Protein AF-A0A2K8WTR7-F1 (afdb_monomer)

Solvent-accessible surface area (backbone atoms only — not comparable to full-atom values): 14425 Å² total; per-residue (Å²): 132,75,65,92,68,74,55,62,29,36,34,17,40,33,60,34,65,49,75,47,87,94,73,42,76,41,72,39,26,36,10,39,22,33,46,54,96,87,32,51,40,74,53,71,50,75,52,62,91,85,58,56,69,67,59,54,25,50,51,52,44,67,64,55,65,77,49,79,67,46,41,33,41,36,22,73,63,40,70,62,50,52,48,51,42,48,76,37,66,48,72,62,90,70,40,48,79,45,42,52,24,69,76,47,46,69,58,56,75,64,61,56,21,62,74,71,61,55,45,59,72,56,52,47,73,40,34,55,81,94,51,59,93,76,61,69,57,49,78,97,30,18,45,14,41,8,47,49,53,47,52,51,52,48,52,49,69,69,55,77,66,72,58,78,67,82,75,78,75,75,83,72,90,70,83,84,76,90,70,97,66,78,83,78,49,61,65,58,53,49,52,57,53,55,71,64,40,64,50,62,74,46,49,62,24,76,51,75,53,72,69,56,49,51,52,52,49,52,50,50,44,69,79,39,64,88,54,74,71,52,67,70,59,46,53,51,51,51,51,54,50,44,57,74,76,108

Sequence (246 aa):
MANKNQLRNIGYLDFEFTREGGGQLRPTEFGLAWWGDQYLCFRSFTFAPNIKLQEVRASIIKTISPFKNMKTLVFWDKTHDKQILKDSGLNLSKYSLLDLQDELGKITLKDIGEEFHVNSETILQYLPPHVRNKIKLSLHSAIGDALHIAVLHKLFTENPSIKTTTTSTTTTQTTTTANTTKPVSSNAQLFQYLDTLNLTSLVIQRRVSQKTALTLWKSAVLDNPHLNIPYDSFVLILKAHLLSLI

Structure (mmCIF, N/CA/C/O backbone):
data_AF-A0A2K8WTR7-F1
#
_entry.id   AF-A0A2K8WTR7-F1
#
loop_
_atom_site.group_PDB
_atom_site.id
_atom_site.type_symbol
_atom_site.label_atom_id
_atom_site.label_alt_id
_atom_site.label_comp_id
_atom_site.label_asym_id
_atom_site.label_entity_id
_atom_site.label_seq_id
_atom_site.pdbx_PDB_ins_code
_atom_site.Cartn_x
_atom_site.Cartn_y
_atom_site.Cartn_z
_atom_site.occupancy
_atom_site.B_iso_or_equiv
_atom_site.auth_seq_id
_atom_site.auth_comp_id
_atom_site.auth_asym_id
_atom_site.auth_atom_id
_atom_site.pdbx_PDB_model_num
ATOM 1 N N . MET A 1 1 ? 8.739 -20.867 10.751 1.00 27.77 1 MET A N 1
ATOM 2 C CA . MET A 1 1 ? 7.276 -20.663 10.685 1.00 27.77 1 MET A CA 1
ATOM 3 C C . MET A 1 1 ? 7.012 -19.183 10.902 1.00 27.77 1 MET A C 1
ATOM 5 O O . MET A 1 1 ? 7.271 -18.705 12.000 1.00 27.77 1 MET A O 1
ATOM 9 N N . ALA A 1 2 ? 6.610 -18.441 9.866 1.00 35.06 2 ALA A N 1
ATOM 10 C CA . ALA A 1 2 ? 6.284 -17.023 10.010 1.00 35.06 2 ALA A CA 1
ATOM 11 C C . ALA A 1 2 ? 5.105 -16.861 10.983 1.00 35.06 2 ALA A C 1
ATOM 13 O O . ALA A 1 2 ? 4.159 -17.654 10.984 1.00 35.06 2 ALA A O 1
ATOM 14 N N . ASN A 1 3 ? 5.206 -15.879 11.871 1.00 43.19 3 ASN A N 1
ATOM 15 C CA . ASN A 1 3 ? 4.271 -15.671 12.965 1.00 43.19 3 ASN A CA 1
ATOM 16 C C . ASN A 1 3 ? 2.912 -15.238 12.382 1.00 43.19 3 ASN A C 1
ATOM 18 O O . ASN A 1 3 ? 2.763 -14.093 11.959 1.00 43.19 3 ASN A O 1
ATOM 22 N N . LYS A 1 4 ? 1.923 -16.148 12.353 1.00 45.09 4 LYS A N 1
ATOM 23 C CA . LYS A 1 4 ? 0.573 -15.966 11.759 1.00 45.09 4 LYS A CA 1
ATOM 24 C C . LYS A 1 4 ? -0.184 -14.709 12.242 1.00 45.09 4 LYS A C 1
ATOM 26 O O . LYS A 1 4 ? -1.208 -14.348 11.663 1.00 45.09 4 LYS A O 1
ATOM 31 N N . ASN A 1 5 ? 0.318 -14.033 13.276 1.00 55.50 5 ASN A N 1
ATOM 32 C CA . ASN A 1 5 ? -0.253 -12.821 13.857 1.00 55.50 5 ASN A CA 1
ATOM 33 C C . ASN A 1 5 ? 0.406 -11.503 13.409 1.00 55.50 5 ASN A C 1
ATOM 35 O O . ASN A 1 5 ? -0.150 -10.448 13.699 1.00 55.50 5 ASN A O 1
ATOM 39 N N . GLN A 1 6 ? 1.546 -11.515 12.705 1.00 62.47 6 GLN A N 1
ATOM 40 C CA . GLN A 1 6 ? 2.277 -10.272 12.393 1.00 62.47 6 GLN A CA 1
ATOM 41 C C . GLN A 1 6 ? 1.562 -9.363 11.380 1.00 62.47 6 GLN A C 1
ATOM 43 O O . GLN A 1 6 ? 1.669 -8.145 11.482 1.00 62.47 6 GLN A O 1
ATOM 48 N N . LEU A 1 7 ? 0.786 -9.925 10.449 1.00 76.88 7 LEU A N 1
ATOM 49 C CA . LEU A 1 7 ? 0.165 -9.155 9.360 1.00 76.88 7 LEU A CA 1
ATOM 50 C C . LEU A 1 7 ? -1.258 -8.648 9.667 1.00 76.88 7 LEU A C 1
ATOM 52 O O . LEU A 1 7 ? -1.783 -7.824 8.922 1.00 76.88 7 LEU A O 1
ATOM 56 N N . ARG A 1 8 ? -1.886 -9.099 10.766 1.00 75.12 8 ARG A N 1
ATOM 57 C CA . ARG A 1 8 ? -3.306 -8.824 11.092 1.00 75.12 8 ARG A CA 1
ATOM 58 C C . ARG A 1 8 ? -3.597 -7.381 11.522 1.00 75.12 8 ARG A C 1
ATOM 60 O O . ARG A 1 8 ? -4.749 -6.961 11.531 1.00 75.12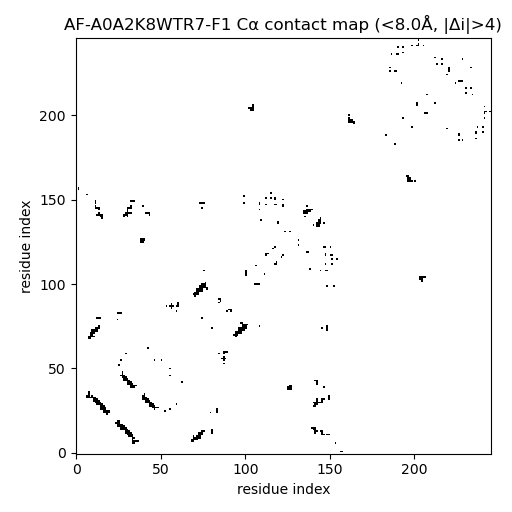 8 ARG A O 1
ATOM 67 N N . ASN A 1 9 ? -2.558 -6.629 11.880 1.00 86.00 9 ASN A N 1
ATOM 68 C CA . ASN A 1 9 ? -2.659 -5.258 12.390 1.00 86.00 9 ASN A CA 1
ATOM 69 C C . ASN A 1 9 ? -2.133 -4.219 11.385 1.00 86.00 9 ASN A C 1
ATOM 71 O O . ASN A 1 9 ? -1.811 -3.092 11.774 1.00 86.00 9 ASN A O 1
ATOM 75 N N . ILE A 1 10 ? -2.019 -4.603 10.112 1.00 94.00 10 ILE A N 1
ATOM 76 C CA . ILE A 1 10 ? -1.405 -3.806 9.052 1.00 94.00 10 ILE A CA 1
ATOM 77 C C . ILE A 1 10 ? -2.452 -3.469 7.989 1.00 94.00 10 ILE A C 1
ATOM 79 O O . ILE A 1 10 ? -3.134 -4.361 7.486 1.00 94.00 10 ILE A O 1
ATOM 83 N N . GLY A 1 11 ? -2.572 -2.183 7.664 1.00 96.25 11 GLY A N 1
ATOM 84 C CA . GLY A 1 11 ? -3.299 -1.695 6.497 1.00 96.25 11 GLY A CA 1
ATOM 85 C C . GLY A 1 11 ? -2.330 -1.295 5.396 1.00 96.25 11 GLY A C 1
ATOM 86 O O . GLY A 1 11 ? -1.351 -0.606 5.667 1.00 96.25 11 GLY A O 1
ATOM 87 N N . TYR A 1 12 ? -2.614 -1.717 4.174 1.00 97.62 12 TYR A N 1
ATOM 88 C CA . TYR A 1 12 ? -1.895 -1.331 2.962 1.00 97.62 12 TYR A CA 1
ATOM 89 C C . TYR A 1 12 ? -2.758 -0.345 2.209 1.00 97.62 12 TYR A C 1
ATOM 91 O O . TYR A 1 12 ? -3.946 -0.612 2.016 1.00 97.62 12 TYR A O 1
ATOM 99 N N . LEU A 1 13 ? -2.200 0.805 1.871 1.00 96.94 13 LEU A N 1
ATOM 100 C CA . LEU A 1 13 ? -3.005 1.954 1.510 1.00 96.94 13 LEU A CA 1
ATOM 101 C C . LEU A 1 13 ? -2.343 2.711 0.371 1.00 96.94 13 LEU A C 1
ATOM 103 O O . LEU A 1 13 ? -1.129 2.895 0.384 1.00 96.94 13 LEU A O 1
ATOM 107 N N . ASP A 1 14 ? -3.169 3.122 -0.577 1.00 98.00 14 ASP A N 1
ATOM 108 C CA . ASP A 1 14 ? -2.767 3.894 -1.742 1.00 98.00 14 ASP A CA 1
ATOM 109 C C . ASP A 1 14 ? -3.926 4.808 -2.177 1.00 98.00 14 ASP A C 1
ATOM 111 O O . ASP A 1 14 ? -5.110 4.496 -1.945 1.00 98.00 14 ASP A O 1
ATOM 115 N N . PHE A 1 15 ? -3.588 5.960 -2.748 1.00 98.12 15 PHE A N 1
ATOM 116 C CA . PHE A 1 15 ? -4.521 6.921 -3.314 1.00 98.12 15 PHE A CA 1
ATOM 117 C C . PHE A 1 15 ? -4.122 7.297 -4.736 1.00 98.12 15 PHE A C 1
ATOM 119 O O . PHE A 1 15 ? -3.028 7.801 -4.974 1.00 98.12 15 PHE A O 1
ATOM 126 N N . GLU A 1 16 ? -5.104 7.280 -5.633 1.00 97.62 16 GLU A N 1
ATOM 127 C CA . GLU A 1 16 ? -5.026 8.093 -6.844 1.00 97.62 16 GLU A CA 1
ATOM 128 C C . GLU A 1 16 ? -5.558 9.490 -6.544 1.00 97.62 16 GLU A C 1
ATOM 130 O O . GLU A 1 16 ? -6.527 9.659 -5.789 1.00 97.62 16 GLU A O 1
ATOM 135 N N . PHE A 1 17 ? -4.945 10.509 -7.140 1.00 96.44 17 PHE A N 1
ATOM 136 C CA . PHE A 1 17 ? -5.330 11.893 -6.900 1.00 96.44 17 PHE A CA 1
ATOM 137 C C . PHE A 1 17 ? -5.041 12.811 -8.084 1.00 96.44 17 PHE A C 1
ATOM 139 O O . PHE A 1 17 ? -4.162 12.584 -8.911 1.00 96.44 17 PHE A O 1
ATOM 146 N N . THR A 1 18 ? -5.755 13.930 -8.110 1.00 94.69 18 THR A N 1
ATOM 147 C CA . THR A 1 18 ? -5.438 15.081 -8.953 1.00 94.69 18 THR A CA 1
ATOM 148 C C . THR A 1 18 ? -4.938 16.240 -8.098 1.00 94.69 18 THR A C 1
ATOM 150 O O . THR A 1 18 ? -5.076 16.254 -6.872 1.00 94.69 18 THR A O 1
ATOM 153 N N . ARG A 1 19 ? -4.317 17.229 -8.746 1.00 92.06 19 ARG A N 1
ATOM 154 C CA . ARG A 1 19 ? -3.930 18.490 -8.107 1.00 92.06 19 ARG A CA 1
ATOM 155 C C . ARG A 1 19 ? -4.927 19.573 -8.492 1.00 92.06 19 ARG A C 1
ATOM 157 O O . ARG A 1 19 ? -5.121 19.837 -9.675 1.00 92.06 19 ARG A O 1
ATOM 164 N N . GLU A 1 20 ? -5.537 20.196 -7.494 1.00 86.38 20 GLU A N 1
ATOM 165 C CA . GLU A 1 20 ? -6.355 21.396 -7.664 1.00 86.38 20 GLU A CA 1
ATOM 166 C C . GLU A 1 20 ? -5.497 22.665 -7.488 1.00 86.38 20 GLU A C 1
ATOM 168 O O . GLU A 1 20 ? -4.314 22.612 -7.123 1.00 86.38 20 GLU A O 1
ATOM 173 N N . GLY A 1 21 ? -6.089 23.831 -7.770 1.00 80.00 21 GLY A N 1
ATOM 174 C CA . GLY A 1 21 ? -5.430 25.125 -7.587 1.00 80.00 21 GLY A CA 1
ATOM 175 C C . GLY A 1 21 ? -4.843 25.282 -6.177 1.00 80.00 21 GLY A C 1
ATOM 176 O O . GLY A 1 21 ? -5.436 24.856 -5.189 1.00 80.00 21 GLY A O 1
ATOM 177 N N . GLY A 1 22 ? -3.648 25.871 -6.081 1.00 79.62 22 GLY A N 1
ATOM 178 C CA . GLY A 1 22 ? -2.940 26.029 -4.803 1.00 79.62 22 GLY A CA 1
ATOM 179 C C . GLY A 1 22 ? -2.229 24.768 -4.295 1.00 79.62 22 GLY A C 1
ATOM 180 O O . GLY A 1 22 ? -1.775 24.754 -3.155 1.00 79.62 22 GLY A O 1
ATOM 181 N N . GLY A 1 23 ? -2.111 23.717 -5.117 1.00 82.12 23 GLY A N 1
ATOM 182 C CA . GLY A 1 23 ? -1.365 22.500 -4.773 1.00 82.12 23 GLY A CA 1
ATOM 183 C C . GLY A 1 23 ? -2.130 21.525 -3.876 1.00 82.12 23 GLY A C 1
ATOM 184 O O . GLY A 1 23 ? -1.533 20.590 -3.346 1.00 82.12 23 GLY A O 1
ATOM 185 N N . GLN A 1 24 ? -3.441 21.724 -3.708 1.00 88.44 24 GLN A N 1
ATOM 186 C CA . GLN A 1 24 ? -4.294 20.823 -2.942 1.00 88.44 24 GLN A CA 1
ATOM 187 C C . GLN A 1 24 ? -4.425 19.471 -3.655 1.00 88.44 24 GLN A C 1
ATOM 189 O O . GLN A 1 24 ? -4.787 19.407 -4.829 1.00 88.44 24 GLN A O 1
ATOM 194 N N . LEU A 1 25 ? -4.136 18.389 -2.930 1.00 94.12 25 LEU A N 1
ATOM 195 C CA . LEU A 1 25 ? -4.327 17.024 -3.414 1.00 94.12 25 LEU A CA 1
ATOM 196 C C . LEU A 1 25 ? -5.797 16.635 -3.255 1.00 94.12 25 LEU A C 1
ATOM 198 O O . LEU A 1 25 ? -6.350 16.693 -2.151 1.00 94.12 25 LEU A O 1
ATOM 202 N N . ARG A 1 26 ? -6.422 16.224 -4.355 1.00 95.19 26 ARG A N 1
ATOM 203 C CA . ARG A 1 26 ? -7.795 15.734 -4.391 1.00 95.19 26 ARG A CA 1
ATOM 204 C C . ARG A 1 26 ? -7.806 14.240 -4.700 1.00 95.19 26 ARG A C 1
ATOM 206 O O . ARG A 1 26 ? -7.544 13.877 -5.844 1.00 95.19 26 ARG A O 1
ATOM 213 N N . PRO A 1 27 ? -8.163 13.384 -3.733 1.00 96.94 27 PRO A N 1
ATOM 214 C CA . PRO A 1 27 ? -8.295 11.956 -3.985 1.00 96.94 27 PRO A CA 1
ATOM 215 C C . PRO A 1 27 ? -9.387 11.674 -5.020 1.00 96.94 27 PRO A C 1
ATOM 217 O O . PRO A 1 27 ? -10.513 12.164 -4.894 1.00 96.94 27 PRO A O 1
ATOM 220 N N . THR A 1 28 ? -9.052 10.871 -6.022 1.00 96.88 28 THR A N 1
ATOM 221 C CA . THR A 1 28 ? -9.970 10.344 -7.040 1.00 96.88 28 THR A CA 1
ATOM 222 C C . THR A 1 28 ? -10.272 8.874 -6.799 1.00 96.88 28 THR A C 1
ATOM 224 O O . THR A 1 28 ? -11.392 8.434 -7.055 1.00 96.88 28 THR A O 1
ATOM 227 N N . GLU A 1 29 ? -9.328 8.130 -6.225 1.00 97.75 29 GLU A N 1
ATOM 228 C CA . GLU A 1 29 ? -9.534 6.758 -5.774 1.00 97.75 29 GLU A CA 1
ATOM 229 C C . GLU A 1 29 ? -8.909 6.543 -4.394 1.00 97.75 29 GLU A C 1
ATOM 231 O O . GLU A 1 29 ? -8.004 7.259 -3.972 1.00 97.75 29 GLU A O 1
ATOM 236 N N . PHE A 1 30 ? -9.415 5.548 -3.676 1.00 97.56 30 PHE A N 1
ATOM 237 C CA . PHE A 1 30 ? -8.842 5.065 -2.426 1.00 97.56 30 PHE A CA 1
ATOM 238 C C . PHE A 1 30 ? -8.799 3.545 -2.447 1.00 97.56 30 PHE A C 1
ATOM 240 O O . PHE A 1 30 ? -9.809 2.902 -2.757 1.00 97.56 30 PHE A O 1
ATOM 247 N N . GLY A 1 31 ? -7.659 2.981 -2.063 1.00 97.25 31 GLY A N 1
ATOM 248 C CA . GLY A 1 31 ? -7.473 1.560 -1.828 1.00 97.25 31 GLY A CA 1
ATOM 249 C C . GLY A 1 31 ? -7.008 1.306 -0.402 1.00 97.25 31 GLY A C 1
ATOM 250 O O . GLY A 1 31 ? -6.077 1.937 0.086 1.00 97.25 31 GLY A O 1
ATOM 251 N N . LEU A 1 32 ? -7.660 0.362 0.272 1.00 97.31 32 LEU A N 1
ATOM 252 C CA . LEU A 1 32 ? -7.227 -0.172 1.558 1.00 97.31 32 LEU A CA 1
ATOM 253 C C . LEU A 1 32 ? -7.285 -1.690 1.508 1.00 97.31 32 LEU A C 1
ATOM 255 O O . LEU A 1 32 ? -8.370 -2.247 1.364 1.00 97.31 32 LEU A O 1
ATOM 259 N N . ALA A 1 33 ? -6.154 -2.353 1.706 1.00 96.38 33 ALA A N 1
ATOM 260 C CA . ALA A 1 33 ? -6.066 -3.800 1.847 1.00 96.38 33 ALA A CA 1
ATOM 261 C C . ALA A 1 33 ? -5.556 -4.195 3.241 1.00 96.38 33 ALA A C 1
ATOM 263 O O . ALA A 1 33 ? -4.845 -3.436 3.899 1.00 96.38 33 ALA A O 1
ATOM 264 N N . TRP A 1 34 ? -5.931 -5.379 3.720 1.00 95.25 34 TRP A N 1
ATOM 265 C CA . TRP A 1 34 ? -5.431 -5.955 4.972 1.00 95.25 34 TRP A CA 1
ATOM 266 C C . TRP A 1 34 ? -5.563 -7.479 4.960 1.00 95.25 34 TRP A C 1
ATOM 268 O O . TRP A 1 34 ? -6.493 -8.038 4.378 1.00 95.25 34 TRP A O 1
ATOM 278 N N . TRP A 1 35 ? -4.650 -8.174 5.635 1.00 92.69 35 TRP A N 1
ATOM 279 C CA . TRP A 1 35 ? -4.714 -9.631 5.744 1.00 92.69 35 TRP A CA 1
ATOM 280 C C . TRP A 1 35 ? -5.760 -10.049 6.785 1.00 92.69 35 TRP A C 1
ATOM 282 O O . TRP A 1 35 ? -5.632 -9.737 7.970 1.00 92.69 35 TRP A O 1
ATOM 292 N N . GLY A 1 36 ? -6.801 -10.753 6.334 1.00 87.50 36 GLY A N 1
ATOM 293 C CA . GLY A 1 36 ? -7.723 -11.493 7.193 1.00 87.50 36 GLY A CA 1
ATOM 294 C C . GLY A 1 36 ? -7.145 -12.846 7.625 1.00 87.50 36 GLY A C 1
ATOM 295 O O . GLY A 1 36 ? -5.950 -13.101 7.489 1.00 87.50 36 GLY A O 1
ATOM 296 N N . ASP A 1 37 ? -7.998 -13.736 8.141 1.00 81.50 37 ASP A N 1
ATOM 297 C CA . ASP A 1 37 ? -7.565 -15.069 8.589 1.00 81.50 37 ASP A CA 1
ATOM 298 C C . ASP A 1 37 ? -7.024 -15.933 7.442 1.00 81.50 37 ASP A C 1
ATOM 300 O O . ASP A 1 37 ? -5.986 -16.579 7.586 1.00 81.50 37 ASP A O 1
ATOM 304 N N . GLN A 1 38 ? -7.735 -15.939 6.314 1.00 84.94 38 GLN A N 1
ATOM 305 C CA . GLN A 1 38 ? -7.436 -16.788 5.157 1.00 84.94 38 GLN A CA 1
ATOM 306 C C . GLN A 1 38 ? -7.156 -15.987 3.882 1.00 84.94 38 GLN A C 1
ATOM 308 O O . GLN A 1 38 ? -6.411 -16.448 3.022 1.00 84.94 38 GLN A O 1
ATOM 313 N N . TYR A 1 39 ? -7.746 -14.799 3.758 1.00 92.44 39 TYR A N 1
ATOM 314 C CA . TYR A 1 39 ? -7.735 -14.023 2.524 1.00 92.44 39 TYR A CA 1
ATOM 315 C C . TYR A 1 39 ? -7.218 -12.609 2.755 1.00 92.44 39 TYR A C 1
ATOM 317 O O . TYR A 1 39 ? -7.339 -12.051 3.849 1.00 92.44 39 TYR A O 1
ATOM 325 N N . LEU A 1 40 ? -6.685 -12.021 1.691 1.00 93.88 40 LEU A N 1
ATOM 326 C CA . LEU A 1 40 ? -6.457 -10.593 1.584 1.00 93.88 40 LEU A CA 1
ATOM 327 C C . LEU A 1 40 ? -7.818 -9.908 1.404 1.00 93.88 40 LEU A C 1
ATOM 329 O O . LEU A 1 40 ? -8.533 -10.129 0.426 1.00 93.88 40 LEU A O 1
ATOM 333 N N . CYS A 1 41 ? -8.204 -9.125 2.401 1.00 93.50 41 CYS A N 1
ATOM 334 C CA . CYS A 1 41 ? -9.431 -8.345 2.408 1.00 93.50 41 CYS A CA 1
ATOM 335 C C . CYS A 1 41 ? -9.134 -6.924 1.936 1.00 93.50 41 CYS A C 1
ATOM 337 O O . CYS A 1 41 ? -8.004 -6.449 2.054 1.00 93.50 41 CYS A O 1
ATOM 339 N N . PHE A 1 42 ? -10.150 -6.227 1.428 1.00 94.50 42 PHE A N 1
ATOM 340 C CA . PHE A 1 42 ? -9.968 -4.861 0.958 1.00 94.50 42 PHE A CA 1
ATOM 341 C C . PHE A 1 42 ? -11.248 -4.018 1.002 1.00 94.50 42 PHE A C 1
ATOM 343 O O . PHE A 1 42 ? -12.364 -4.527 1.132 1.00 94.50 42 PHE A O 1
ATOM 350 N N . ARG A 1 43 ? -11.071 -2.702 0.881 1.00 94.62 43 ARG A N 1
ATOM 351 C CA . ARG A 1 43 ? -12.097 -1.697 0.592 1.00 94.62 43 ARG A CA 1
ATOM 352 C C . ARG A 1 43 ? -11.539 -0.730 -0.440 1.00 94.62 43 ARG A C 1
ATOM 354 O O . ARG A 1 43 ? -10.372 -0.363 -0.368 1.00 94.62 43 ARG A O 1
ATOM 361 N N . SER A 1 44 ? -12.386 -0.305 -1.368 1.00 94.06 44 SER A N 1
ATOM 362 C CA . SER A 1 44 ? -12.017 0.680 -2.375 1.00 94.06 44 SER A CA 1
ATOM 363 C C . SER A 1 44 ? -13.173 1.631 -2.655 1.00 94.06 44 SER A C 1
ATOM 365 O O . SER A 1 44 ? -14.336 1.230 -2.555 1.00 94.06 44 SER A O 1
ATOM 367 N N . PHE A 1 45 ? -12.846 2.878 -2.991 1.00 93.50 45 PHE A N 1
ATOM 368 C CA . PHE A 1 45 ? -13.796 3.856 -3.515 1.00 93.50 45 PHE A CA 1
ATOM 369 C C . PHE A 1 45 ? -13.211 4.559 -4.727 1.00 93.50 45 PHE A C 1
ATOM 371 O O . PHE A 1 45 ? -12.020 4.855 -4.764 1.00 93.50 45 PHE A O 1
ATOM 378 N N . THR A 1 46 ? -14.097 4.912 -5.649 1.00 95.38 46 THR A N 1
ATOM 379 C CA . THR A 1 46 ? -13.846 5.893 -6.700 1.00 95.38 46 THR A CA 1
ATOM 380 C C . THR A 1 46 ? -14.721 7.104 -6.404 1.00 95.38 46 THR A C 1
ATOM 382 O O . THR A 1 46 ? -15.928 6.969 -6.186 1.00 95.38 46 THR A O 1
ATOM 385 N N . PHE A 1 47 ? -14.119 8.286 -6.353 1.00 95.44 47 PHE A N 1
ATOM 386 C CA . PHE A 1 47 ? -14.802 9.531 -6.033 1.00 95.44 47 PHE A CA 1
ATOM 387 C C . PHE A 1 47 ? -15.227 10.243 -7.317 1.00 95.44 47 PHE A C 1
ATOM 389 O O . PHE A 1 47 ? -14.420 10.463 -8.219 1.00 95.44 47 PHE A O 1
ATOM 396 N N . ALA A 1 48 ? -16.503 10.626 -7.402 1.00 93.69 48 ALA A N 1
ATOM 397 C CA . ALA A 1 48 ? -16.999 11.390 -8.541 1.00 93.69 48 ALA A CA 1
ATOM 398 C C . ALA A 1 48 ? -16.299 12.764 -8.612 1.00 93.69 48 ALA A C 1
ATOM 400 O O . ALA A 1 48 ? -16.114 13.394 -7.571 1.00 93.69 48 ALA A O 1
ATOM 401 N N . PRO A 1 49 ? -15.960 13.299 -9.799 1.00 89.69 49 PRO A N 1
ATOM 402 C CA . PRO A 1 49 ? -15.227 14.564 -9.906 1.00 89.69 49 PRO A CA 1
ATOM 403 C C . PRO A 1 49 ? -15.896 15.744 -9.186 1.00 89.69 49 PRO A C 1
ATOM 405 O O . PRO A 1 49 ? -15.211 16.586 -8.617 1.00 89.69 49 PRO A O 1
ATOM 408 N N . ASN A 1 50 ? -17.229 15.772 -9.149 1.00 92.00 50 ASN A N 1
ATOM 409 C CA . ASN A 1 50 ? -18.051 16.832 -8.562 1.00 92.00 50 ASN A CA 1
ATOM 410 C C . ASN A 1 50 ? -18.390 16.641 -7.070 1.00 92.00 50 ASN A C 1
ATOM 412 O O . ASN A 1 50 ? -19.066 17.497 -6.497 1.00 92.00 50 ASN A O 1
ATOM 416 N N . ILE A 1 51 ? -17.958 15.547 -6.431 1.00 94.12 51 ILE A N 1
ATOM 417 C CA . ILE A 1 51 ? -18.215 15.330 -5.000 1.00 94.12 51 ILE A CA 1
ATOM 418 C C . ILE A 1 51 ? -17.540 16.427 -4.160 1.00 94.12 51 ILE A C 1
ATOM 420 O O . ILE A 1 51 ? -16.495 16.963 -4.532 1.00 94.12 51 ILE A O 1
ATOM 424 N N . LYS A 1 52 ? -18.078 16.793 -2.997 1.00 94.50 52 LYS A N 1
ATOM 425 C CA . LYS A 1 52 ? -17.397 17.789 -2.153 1.00 94.50 52 LYS A CA 1
ATOM 426 C C . LYS A 1 52 ? -16.145 17.176 -1.524 1.00 94.50 52 LYS A C 1
ATOM 428 O O . LYS A 1 52 ? -16.196 16.073 -0.988 1.00 94.50 52 LYS A O 1
ATOM 433 N N . LEU A 1 53 ? -15.026 17.909 -1.502 1.00 92.50 53 LEU A N 1
ATOM 434 C CA . LEU A 1 53 ? -13.767 17.411 -0.918 1.00 92.50 53 LEU A CA 1
ATOM 435 C C . LEU A 1 53 ? -13.927 17.011 0.562 1.00 92.50 53 LEU A C 1
ATOM 437 O O . LEU A 1 53 ? -13.319 16.051 1.025 1.00 92.50 53 LEU A O 1
ATOM 441 N N . GLN A 1 54 ? -14.799 17.697 1.304 1.00 94.56 54 GLN A N 1
ATOM 442 C CA . GLN A 1 54 ? -15.139 17.330 2.681 1.00 94.56 54 GLN A CA 1
ATOM 443 C C . GLN A 1 54 ? -15.798 15.941 2.781 1.00 94.56 54 GLN A C 1
ATOM 445 O O . GLN A 1 54 ? -15.517 15.201 3.721 1.00 94.56 54 GLN A O 1
ATOM 450 N N . GLU A 1 55 ? -16.636 15.563 1.813 1.00 96.06 55 GLU A N 1
ATOM 451 C CA . GLU A 1 55 ? -17.289 14.247 1.767 1.00 96.06 55 GLU A CA 1
ATOM 452 C C . GLU A 1 55 ? -16.289 13.137 1.420 1.00 96.06 55 GLU A C 1
ATOM 454 O O . GLU A 1 55 ? -16.348 12.051 2.002 1.00 96.06 55 GLU A O 1
ATOM 459 N N . VAL A 1 56 ? -15.315 13.426 0.547 1.00 95.81 56 VAL A N 1
ATOM 460 C CA . VAL A 1 56 ? -14.176 12.531 0.258 1.00 95.81 56 VAL A CA 1
ATOM 461 C C . VAL A 1 56 ? -13.393 12.253 1.538 1.00 95.81 56 VAL A C 1
ATOM 463 O O . VAL A 1 56 ? -13.250 11.101 1.949 1.00 95.81 56 VAL A O 1
ATOM 466 N N . ARG A 1 57 ? -12.969 13.313 2.234 1.00 95.12 57 ARG A N 1
ATOM 467 C CA . ARG A 1 57 ? -12.226 13.234 3.503 1.00 95.12 57 ARG A CA 1
ATOM 468 C C . ARG A 1 57 ? -12.992 12.459 4.578 1.00 95.12 57 ARG A C 1
ATOM 470 O O . ARG A 1 57 ? -12.431 11.580 5.235 1.00 95.12 57 ARG A O 1
ATOM 477 N N . ALA A 1 58 ? -14.291 12.728 4.720 1.00 95.62 58 ALA A N 1
ATOM 478 C CA . ALA A 1 58 ? -15.154 12.006 5.651 1.00 95.62 58 ALA A CA 1
ATOM 479 C C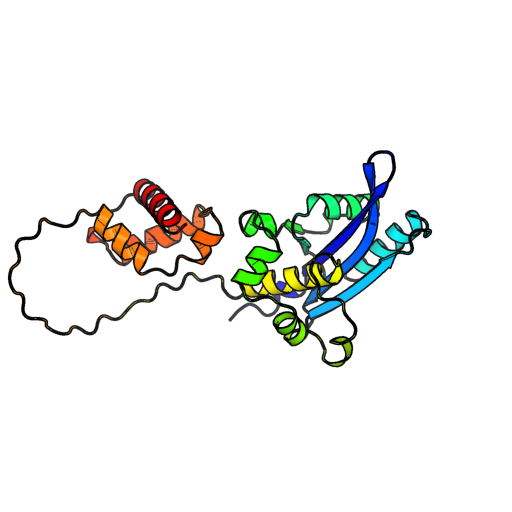 . ALA A 1 58 ? -15.260 10.510 5.303 1.00 95.62 58 ALA A C 1
ATOM 481 O O . ALA A 1 58 ? -15.228 9.666 6.200 1.00 95.62 58 ALA A O 1
ATOM 482 N N . SER A 1 59 ? -15.336 10.171 4.013 1.00 96.50 59 SER A N 1
ATOM 483 C CA . SER A 1 59 ? -15.396 8.783 3.534 1.00 96.50 59 SER A CA 1
ATOM 484 C C . SER A 1 59 ? -14.105 8.013 3.822 1.00 96.50 59 SER A C 1
ATOM 486 O O . SER A 1 59 ? -14.162 6.858 4.254 1.00 96.50 59 SER A O 1
ATOM 488 N N . ILE A 1 60 ? -12.948 8.666 3.675 1.00 96.12 60 ILE A N 1
ATOM 489 C CA . ILE A 1 60 ? -11.637 8.107 4.036 1.00 96.12 60 ILE A CA 1
ATOM 490 C C . ILE A 1 60 ? -11.595 7.785 5.537 1.00 96.12 60 ILE A C 1
ATOM 492 O O . ILE A 1 60 ? -11.345 6.637 5.916 1.00 96.12 60 ILE A O 1
ATOM 496 N N . ILE A 1 61 ? -11.931 8.749 6.410 1.00 94.56 61 ILE A N 1
ATOM 497 C CA . ILE A 1 61 ? -11.957 8.516 7.868 1.00 94.56 61 ILE A CA 1
ATOM 498 C C . ILE A 1 61 ? -12.929 7.392 8.223 1.00 94.56 61 ILE A C 1
ATOM 500 O O . ILE A 1 61 ? -12.578 6.487 8.986 1.00 94.56 61 ILE A O 1
ATOM 504 N N . LYS A 1 62 ? -14.154 7.436 7.687 1.00 94.38 62 LYS A N 1
ATOM 505 C CA . LYS A 1 62 ? -15.195 6.437 7.962 1.00 94.38 62 LYS A CA 1
ATOM 506 C C . LYS A 1 62 ? -14.748 5.029 7.578 1.00 94.38 62 LYS A C 1
ATOM 508 O O . LYS A 1 62 ? -15.205 4.063 8.182 1.00 94.38 62 LYS A O 1
ATOM 513 N N . THR A 1 63 ? -13.848 4.913 6.608 1.00 93.62 63 THR A N 1
ATOM 514 C CA . THR A 1 63 ? -13.357 3.618 6.147 1.00 93.62 63 THR A CA 1
ATOM 515 C C . THR A 1 63 ? -12.210 3.084 6.985 1.00 93.62 63 THR A C 1
ATOM 517 O O . THR A 1 63 ? -12.199 1.895 7.283 1.00 93.62 63 THR A O 1
ATOM 520 N N . ILE A 1 64 ? -11.276 3.937 7.402 1.00 92.06 64 ILE A N 1
ATOM 521 C CA . ILE A 1 64 ? -10.097 3.507 8.167 1.00 92.06 64 ILE A CA 1
ATOM 522 C C . ILE A 1 64 ? -10.428 3.354 9.662 1.00 92.06 64 ILE A C 1
ATOM 524 O O . ILE A 1 64 ? -10.011 2.394 10.306 1.00 92.06 64 ILE A O 1
ATOM 528 N N . SER A 1 65 ? -11.224 4.266 10.231 1.00 86.50 65 SER A N 1
ATOM 529 C CA . SER A 1 65 ? -11.493 4.330 11.680 1.00 86.50 65 SER A CA 1
ATOM 530 C C . SER A 1 65 ? -12.133 3.089 12.334 1.00 86.50 65 SER A C 1
ATOM 532 O O . SER A 1 65 ? -11.863 2.872 13.520 1.00 86.50 65 SER A O 1
ATOM 534 N N . PRO A 1 66 ? -12.929 2.239 11.648 1.00 87.44 66 PRO A N 1
ATOM 535 C CA . PRO A 1 66 ? -13.467 1.019 12.252 1.00 87.44 66 PRO A CA 1
ATOM 536 C C . PRO A 1 66 ? -12.396 -0.031 12.587 1.00 87.44 66 PRO A C 1
ATOM 538 O O . PRO A 1 66 ? -12.622 -0.883 13.449 1.00 87.44 66 PRO A O 1
ATOM 541 N N . PHE A 1 67 ? -11.220 0.024 11.955 1.00 86.56 67 PHE A N 1
ATOM 542 C CA . PHE A 1 67 ? -10.146 -0.952 12.140 1.00 86.56 67 PHE A CA 1
ATOM 543 C C . PHE A 1 67 ? -9.298 -0.649 13.388 1.00 86.56 67 PHE A C 1
ATOM 545 O O . PHE A 1 67 ? -8.115 -0.339 13.302 1.00 86.56 67 PHE A O 1
ATOM 552 N N . LYS A 1 68 ? -9.884 -0.782 14.587 1.00 81.50 68 LYS A N 1
ATOM 553 C CA . LYS A 1 68 ? -9.231 -0.452 15.880 1.00 81.50 68 LYS A CA 1
ATOM 554 C C . LYS A 1 68 ? -7.898 -1.182 16.135 1.00 81.50 68 LYS A C 1
ATOM 556 O O . LYS A 1 68 ? -7.035 -0.670 16.860 1.00 81.50 68 LYS A O 1
ATOM 561 N N . ASN A 1 69 ? -7.749 -2.370 15.550 1.00 84.44 69 ASN A N 1
ATOM 562 C CA . ASN A 1 69 ? -6.564 -3.221 15.677 1.00 84.44 69 ASN A CA 1
ATOM 563 C C . ASN A 1 69 ? -5.475 -2.892 14.648 1.00 84.44 69 ASN A C 1
ATOM 565 O O . ASN A 1 69 ? -4.341 -3.321 14.818 1.00 84.44 69 ASN A O 1
ATOM 569 N N . MET A 1 70 ? -5.784 -2.100 13.618 1.00 90.38 70 MET A N 1
ATOM 570 C CA . MET A 1 70 ? -4.792 -1.633 12.657 1.00 90.38 70 MET A CA 1
ATOM 571 C C . MET A 1 70 ? -3.878 -0.616 13.344 1.00 90.38 70 MET A C 1
ATOM 573 O O . MET A 1 70 ? -4.323 0.450 13.769 1.00 90.38 70 MET A O 1
ATOM 577 N N . LYS A 1 71 ? -2.606 -0.982 13.516 1.00 90.44 71 LYS A N 1
ATOM 578 C CA . LYS A 1 71 ? -1.573 -0.159 14.166 1.00 90.44 71 LYS A CA 1
ATOM 579 C C . LYS A 1 71 ? -0.500 0.302 13.196 1.00 90.44 71 LYS A C 1
ATOM 581 O O . LYS A 1 71 ? 0.193 1.261 13.510 1.00 90.44 71 LYS A O 1
ATOM 586 N N . THR A 1 72 ? -0.386 -0.339 12.039 1.00 93.12 72 THR A N 1
ATOM 587 C CA . THR A 1 72 ? 0.588 0.022 11.009 1.00 93.12 72 THR A CA 1
ATOM 588 C C . THR A 1 72 ? -0.133 0.335 9.710 1.00 93.12 72 THR A C 1
ATOM 590 O O . THR A 1 72 ? -1.023 -0.415 9.311 1.00 93.12 72 THR A O 1
ATOM 593 N N . LEU A 1 73 ? 0.258 1.428 9.060 1.00 95.38 73 LEU A N 1
ATOM 594 C CA . LEU A 1 73 ? -0.117 1.745 7.686 1.00 95.38 73 LEU A CA 1
ATOM 595 C C . LEU A 1 73 ? 1.132 1.649 6.811 1.00 95.38 73 LEU A C 1
ATOM 597 O O . LEU A 1 73 ? 2.163 2.235 7.146 1.00 95.38 73 LEU A O 1
ATOM 601 N N . VAL A 1 74 ? 1.034 0.886 5.731 1.00 95.88 74 VAL A N 1
ATOM 602 C CA . VAL A 1 74 ? 2.106 0.634 4.768 1.00 95.88 74 VAL A CA 1
ATOM 603 C C . VAL A 1 74 ? 1.704 1.246 3.436 1.00 95.88 74 VAL A C 1
ATOM 605 O O . VAL A 1 74 ? 0.579 1.045 2.981 1.00 95.88 74 VAL A O 1
ATOM 608 N N . PHE A 1 75 ? 2.643 1.957 2.826 1.00 96.56 75 PHE A N 1
ATOM 609 C CA . PHE A 1 75 ? 2.480 2.652 1.552 1.00 96.56 75 PHE A CA 1
ATOM 610 C C . PHE A 1 75 ? 3.628 2.286 0.611 1.00 96.56 75 PHE A C 1
ATOM 612 O O . PHE A 1 75 ? 4.654 1.759 1.059 1.00 96.56 75 PHE A O 1
ATOM 619 N N . TRP A 1 76 ? 3.477 2.632 -0.662 1.00 95.06 76 TRP A N 1
ATOM 620 C CA . TRP A 1 76 ? 4.562 2.672 -1.634 1.00 95.06 76 TRP A CA 1
ATOM 621 C C . TRP A 1 76 ? 4.833 4.126 -2.017 1.00 95.06 76 TRP A C 1
ATOM 623 O O . TRP A 1 76 ? 4.040 4.696 -2.748 1.00 95.06 76 TRP A O 1
ATOM 633 N N . ASP A 1 77 ? 5.911 4.730 -1.504 1.00 91.88 77 ASP A N 1
ATOM 634 C CA . ASP A 1 77 ? 6.095 6.195 -1.484 1.00 91.88 77 ASP A CA 1
ATOM 635 C C . ASP A 1 77 ? 4.958 6.911 -0.742 1.00 91.88 77 ASP A C 1
ATOM 637 O O . ASP A 1 77 ? 4.005 7.426 -1.316 1.00 91.88 77 ASP A O 1
ATOM 641 N N . LYS A 1 78 ? 5.079 7.020 0.582 1.00 92.38 78 LYS A N 1
ATOM 642 C CA . LYS A 1 78 ? 4.005 7.582 1.420 1.00 92.38 78 LYS A CA 1
ATOM 643 C C . LYS A 1 78 ? 3.791 9.089 1.266 1.00 92.38 78 LYS A C 1
ATOM 645 O O . LYS A 1 78 ? 2.987 9.647 2.015 1.00 92.38 78 LYS A O 1
ATOM 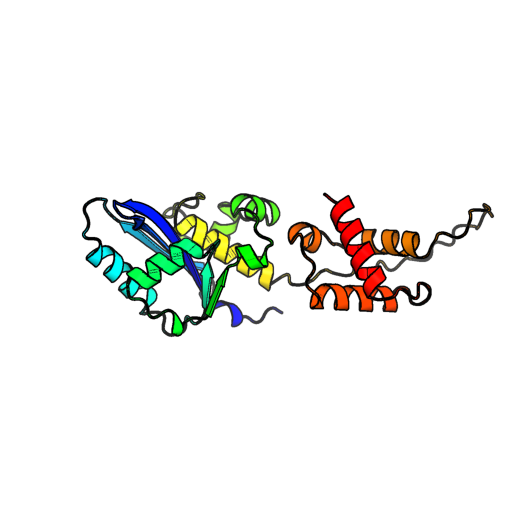650 N N . THR A 1 79 ? 4.562 9.792 0.434 1.00 91.81 79 THR A N 1
ATOM 651 C CA . THR A 1 79 ? 4.661 11.262 0.463 1.00 91.81 79 THR A CA 1
ATOM 652 C C . THR A 1 79 ? 3.300 11.935 0.289 1.00 91.81 79 THR A C 1
ATOM 654 O O . THR A 1 79 ? 2.901 12.757 1.124 1.00 91.81 79 THR A O 1
ATOM 657 N N . HIS A 1 80 ? 2.570 11.573 -0.765 1.00 95.50 80 HIS A N 1
ATOM 658 C CA . HIS A 1 80 ? 1.276 12.176 -1.080 1.00 95.50 80 HIS A CA 1
ATOM 659 C C . HIS A 1 80 ? 0.143 11.540 -0.263 1.00 95.50 80 HIS A C 1
ATOM 661 O O . HIS A 1 80 ? -0.686 12.268 0.287 1.00 95.50 80 HIS A O 1
ATOM 667 N N . ASP A 1 81 ? 0.155 10.221 -0.066 1.00 96.50 81 ASP A N 1
ATOM 668 C CA . ASP A 1 81 ? -0.855 9.497 0.716 1.00 96.50 81 ASP A CA 1
ATOM 669 C C . ASP A 1 81 ? -0.914 9.980 2.161 1.00 96.50 81 ASP A C 1
ATOM 671 O O . ASP A 1 81 ? -1.983 10.245 2.715 1.00 96.50 81 ASP A O 1
ATOM 675 N N . LYS A 1 82 ? 0.252 10.182 2.782 1.00 96.25 82 LYS A N 1
ATOM 676 C CA . LYS A 1 82 ? 0.349 10.729 4.137 1.00 96.25 82 LYS A CA 1
ATOM 677 C C . LYS A 1 82 ? -0.267 12.123 4.217 1.00 96.25 82 LYS A C 1
ATOM 679 O O . LYS A 1 82 ? -0.938 12.431 5.206 1.00 96.25 82 LYS A O 1
ATOM 684 N N . GLN A 1 83 ? -0.034 12.964 3.210 1.00 95.56 83 GLN A N 1
ATOM 685 C CA . GLN A 1 83 ? -0.603 14.307 3.159 1.00 95.56 83 GLN A CA 1
ATOM 686 C C . GLN A 1 83 ? -2.129 14.246 3.011 1.00 95.56 83 GLN A C 1
ATOM 688 O O . GLN A 1 83 ? -2.833 14.888 3.787 1.00 95.56 83 GLN A O 1
ATOM 693 N N . ILE A 1 84 ? -2.646 13.391 2.124 1.00 96.75 84 ILE A N 1
ATOM 694 C CA . ILE A 1 84 ? -4.087 13.152 1.947 1.00 96.75 84 ILE A CA 1
ATOM 695 C C . ILE A 1 84 ? -4.746 12.679 3.250 1.00 96.75 84 ILE A C 1
ATOM 697 O O . ILE A 1 84 ? -5.808 13.182 3.631 1.00 96.75 84 ILE A O 1
ATOM 701 N N . LEU A 1 85 ? -4.128 11.740 3.972 1.00 96.12 85 LEU A N 1
ATOM 702 C CA . LEU A 1 85 ? -4.652 11.254 5.252 1.00 96.12 85 LEU A CA 1
ATOM 703 C C . LEU A 1 85 ? -4.672 12.353 6.321 1.00 96.12 85 LEU A C 1
ATOM 705 O O . LEU A 1 85 ? -5.648 12.470 7.069 1.00 96.12 85 LEU A O 1
ATOM 709 N N . LYS A 1 86 ? -3.619 13.178 6.378 1.00 95.00 86 LYS A N 1
ATOM 710 C CA . LYS A 1 86 ? -3.541 14.328 7.287 1.00 95.00 86 LYS A CA 1
ATOM 711 C C . LYS A 1 86 ? -4.626 15.356 6.965 1.00 95.00 86 LYS A C 1
ATOM 713 O O . LYS A 1 86 ? -5.343 15.774 7.871 1.00 95.00 86 LYS A O 1
ATOM 718 N N . ASP A 1 87 ? -4.796 15.696 5.690 1.00 94.00 87 ASP A N 1
ATOM 719 C CA . ASP A 1 87 ? -5.815 16.641 5.214 1.00 94.00 87 ASP A CA 1
ATOM 720 C C . ASP A 1 87 ? -7.235 16.108 5.398 1.00 94.00 87 ASP A C 1
ATOM 722 O O . ASP A 1 87 ? -8.180 16.881 5.561 1.00 94.00 87 ASP A O 1
ATOM 726 N N . SER A 1 88 ? -7.387 14.783 5.424 1.00 94.69 88 SER A N 1
ATOM 727 C CA . SER A 1 88 ? -8.646 14.133 5.769 1.00 94.69 88 SER A CA 1
ATOM 728 C C . SER A 1 88 ? -8.999 14.262 7.246 1.00 94.69 88 SER A C 1
ATOM 730 O O . SER A 1 88 ? -10.155 14.062 7.583 1.00 94.69 88 SER A O 1
ATOM 732 N N . GLY A 1 89 ? -8.052 14.622 8.118 1.00 94.50 89 GLY A N 1
ATOM 733 C CA . GLY A 1 89 ? -8.251 14.702 9.567 1.00 94.50 89 GLY A CA 1
ATOM 734 C C . GLY A 1 89 ? -7.984 13.384 10.298 1.00 94.50 89 GLY A C 1
ATOM 735 O O . GLY A 1 89 ? -8.360 13.236 11.464 1.00 94.50 89 GLY A O 1
ATOM 736 N N . LEU A 1 90 ? -7.337 12.407 9.648 1.00 93.88 90 LEU A N 1
ATOM 737 C CA . LEU A 1 90 ? -6.934 11.175 10.317 1.00 93.88 90 LEU A CA 1
ATOM 738 C C . LEU A 1 90 ? -5.811 11.479 11.320 1.00 93.88 90 LEU A C 1
ATOM 740 O O . LEU A 1 90 ? -4.778 12.049 10.970 1.00 93.88 90 LEU A O 1
ATOM 744 N N . ASN A 1 91 ? -5.983 11.059 12.576 1.00 92.44 91 ASN A N 1
ATOM 745 C 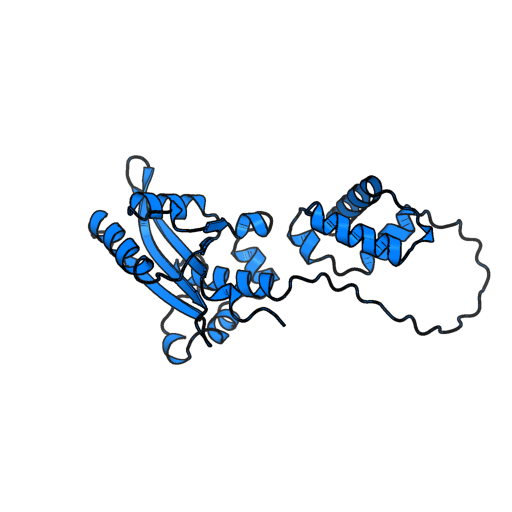CA . ASN A 1 91 ? -4.928 11.190 13.577 1.00 92.44 91 ASN A CA 1
ATOM 746 C C . ASN A 1 91 ? -3.812 10.159 13.327 1.00 92.44 91 ASN A C 1
ATOM 748 O O . ASN A 1 91 ? -3.858 9.038 13.842 1.00 92.44 91 ASN A O 1
ATOM 752 N N . LEU A 1 92 ? -2.811 10.561 12.542 1.00 91.75 92 LEU A N 1
ATOM 753 C CA . LEU A 1 92 ? -1.690 9.714 12.137 1.00 91.75 92 LEU A CA 1
ATOM 754 C C . LEU A 1 92 ? -0.788 9.267 13.296 1.00 91.75 92 LEU A C 1
ATOM 756 O O . LEU A 1 92 ? -0.127 8.246 13.156 1.00 91.75 92 LEU A O 1
ATOM 760 N N . SER A 1 93 ? -0.787 9.946 14.453 1.00 91.38 93 SER A N 1
ATOM 761 C CA . SER A 1 93 ? 0.043 9.528 15.600 1.00 91.38 93 SER A CA 1
ATOM 762 C C . SER A 1 93 ? -0.401 8.203 16.228 1.00 91.38 93 SER A C 1
ATOM 764 O O . SER A 1 93 ? 0.342 7.601 16.998 1.00 91.38 93 SER A O 1
ATOM 766 N N . LYS A 1 94 ? -1.603 7.722 15.884 1.00 90.38 94 LYS A N 1
ATOM 767 C CA . LYS A 1 94 ? -2.118 6.412 16.306 1.00 90.38 94 LYS A CA 1
ATOM 768 C C . LYS A 1 94 ? -1.545 5.242 15.502 1.00 90.38 94 LYS A C 1
ATOM 770 O O . LYS A 1 94 ? -1.801 4.096 15.874 1.00 90.38 94 LYS A O 1
ATOM 775 N N . TYR A 1 95 ? -0.820 5.522 14.420 1.00 92.06 95 TYR A N 1
ATOM 776 C CA . TYR A 1 95 ? -0.312 4.522 13.491 1.00 92.06 95 TYR A CA 1
ATOM 777 C C . TYR A 1 95 ? 1.211 4.617 13.369 1.00 92.06 95 TYR A C 1
ATOM 779 O O . TYR A 1 95 ? 1.784 5.703 13.329 1.00 92.06 95 TYR A O 1
ATOM 787 N N . SER A 1 96 ? 1.867 3.467 13.246 1.00 92.44 96 SER A N 1
ATOM 788 C CA . SER A 1 96 ? 3.207 3.374 12.678 1.00 92.44 96 SER A CA 1
ATOM 789 C C . SER A 1 96 ? 3.097 3.485 11.155 1.00 92.44 96 SER A C 1
ATOM 791 O O . SER A 1 96 ? 2.298 2.773 10.549 1.00 92.44 96 SER A O 1
ATOM 793 N N . LEU A 1 97 ? 3.848 4.399 10.538 1.00 93.31 97 LEU A N 1
ATOM 794 C CA . LEU A 1 97 ? 3.804 4.627 9.090 1.00 93.31 97 LEU A CA 1
ATOM 795 C C . LEU A 1 97 ? 5.061 4.055 8.432 1.00 93.31 97 LEU A C 1
ATOM 797 O O . LEU A 1 97 ? 6.146 4.629 8.576 1.00 93.31 97 LEU A O 1
ATOM 801 N N . LEU A 1 98 ? 4.899 2.969 7.684 1.00 90.12 98 LEU A N 1
ATOM 802 C CA . LEU A 1 98 ? 5.968 2.319 6.936 1.00 90.12 98 LEU A CA 1
ATOM 803 C C . LEU A 1 98 ? 5.918 2.746 5.469 1.00 90.12 98 LEU A C 1
ATOM 805 O O . LEU A 1 98 ? 4.855 2.736 4.854 1.00 90.12 98 LEU A O 1
ATOM 809 N N . ASP A 1 99 ? 7.075 3.099 4.921 1.00 90.12 99 ASP A N 1
ATOM 810 C CA . ASP A 1 99 ? 7.234 3.267 3.481 1.00 90.12 99 ASP A CA 1
ATOM 811 C C . ASP A 1 99 ? 7.949 2.035 2.934 1.00 90.12 99 ASP A C 1
ATOM 813 O O . ASP A 1 99 ? 9.134 1.844 3.198 1.00 90.12 99 ASP A O 1
ATOM 817 N N . LEU A 1 100 ? 7.221 1.163 2.239 1.00 89.25 100 LEU A N 1
ATOM 818 C CA . LEU A 1 100 ? 7.798 -0.082 1.740 1.00 89.25 100 LEU A CA 1
ATOM 819 C C . LEU A 1 100 ? 8.820 0.182 0.630 1.00 89.25 100 LEU A C 1
ATOM 821 O O . LEU A 1 100 ? 9.766 -0.587 0.477 1.00 89.25 100 LEU A O 1
ATOM 825 N N . GLN A 1 101 ? 8.672 1.288 -0.100 1.00 89.06 101 GLN A N 1
ATOM 826 C CA . GLN A 1 101 ? 9.613 1.661 -1.143 1.00 89.06 101 GLN A CA 1
ATOM 827 C C . GLN A 1 101 ? 10.991 2.005 -0.546 1.00 89.06 101 GLN A C 1
ATOM 829 O O . GLN A 1 101 ? 12.019 1.624 -1.113 1.00 89.06 101 GLN A O 1
ATOM 834 N N . ASP A 1 102 ? 11.033 2.682 0.607 1.00 82.75 102 ASP A N 1
ATOM 835 C CA . ASP A 1 102 ? 12.289 2.970 1.317 1.00 82.75 102 ASP A CA 1
ATOM 836 C C . ASP A 1 102 ? 12.983 1.680 1.788 1.00 82.75 102 ASP A C 1
ATOM 838 O O . ASP A 1 102 ? 14.206 1.560 1.669 1.00 82.75 102 ASP A O 1
ATOM 842 N N . GLU A 1 103 ? 12.212 0.702 2.276 1.00 76.56 103 GLU A N 1
ATOM 843 C CA . GLU A 1 103 ? 12.731 -0.604 2.713 1.00 76.56 103 GLU A CA 1
ATOM 844 C C . GLU A 1 103 ? 13.268 -1.446 1.543 1.00 76.56 103 GLU A C 1
ATOM 846 O O . GLU A 1 103 ? 14.180 -2.255 1.722 1.00 76.56 103 GLU A O 1
ATOM 851 N N . LEU A 1 104 ? 12.730 -1.236 0.338 1.00 74.50 104 LEU A N 1
ATOM 852 C CA . LEU A 1 104 ? 13.074 -1.980 -0.876 1.00 74.50 104 LEU A CA 1
ATOM 853 C C . LEU A 1 104 ? 13.961 -1.188 -1.850 1.00 74.50 104 LEU A C 1
ATOM 855 O O . LEU A 1 104 ? 14.083 -1.548 -3.016 1.00 74.50 104 LEU A O 1
ATOM 859 N N . GLY A 1 105 ? 14.627 -0.129 -1.381 1.00 72.12 105 GLY A N 1
ATOM 860 C CA . GLY A 1 105 ? 15.710 0.512 -2.134 1.00 72.12 105 GLY A CA 1
ATOM 861 C C . GLY A 1 105 ? 15.280 1.541 -3.184 1.00 72.12 105 GLY A C 1
ATOM 862 O O . GLY A 1 105 ? 16.071 1.857 -4.072 1.00 72.12 105 GLY A O 1
ATOM 863 N N . LYS A 1 106 ? 14.079 2.124 -3.065 1.00 76.81 106 LYS A N 1
ATOM 864 C CA . LYS A 1 106 ? 13.578 3.196 -3.954 1.00 76.81 106 LYS A CA 1
ATOM 865 C C . LYS A 1 106 ? 13.362 2.793 -5.413 1.00 76.81 106 LYS A C 1
ATOM 867 O O . LYS A 1 106 ? 13.532 3.601 -6.322 1.00 76.81 106 LYS A O 1
ATOM 872 N N . ILE A 1 107 ? 12.963 1.546 -5.619 1.00 80.00 107 ILE A N 1
ATOM 873 C CA . ILE A 1 107 ? 12.527 1.000 -6.906 1.00 80.00 107 ILE A CA 1
ATOM 874 C C . ILE A 1 107 ? 11.051 1.348 -7.191 1.00 80.00 107 ILE A C 1
ATOM 876 O O . ILE A 1 107 ? 10.312 1.753 -6.289 1.00 80.00 107 ILE A O 1
ATOM 880 N N . THR A 1 108 ? 10.603 1.248 -8.445 1.00 88.12 108 THR A N 1
ATOM 881 C CA . THR A 1 108 ? 9.180 1.432 -8.773 1.00 88.12 108 THR A CA 1
ATOM 882 C C . THR A 1 108 ? 8.362 0.210 -8.342 1.00 88.12 108 THR A C 1
ATOM 884 O O . THR A 1 108 ? 8.894 -0.896 -8.246 1.00 88.12 108 THR A O 1
ATOM 887 N N . LEU A 1 109 ? 7.058 0.395 -8.093 1.00 91.12 109 LEU A N 1
ATOM 888 C CA . LEU A 1 109 ? 6.164 -0.709 -7.716 1.00 91.12 109 LEU A CA 1
ATOM 889 C C . LEU A 1 109 ? 6.069 -1.765 -8.825 1.00 91.12 109 LEU A C 1
ATOM 891 O O . LEU A 1 109 ? 5.954 -2.957 -8.549 1.00 91.12 109 LEU A O 1
ATOM 895 N N . LYS A 1 110 ? 6.148 -1.319 -10.083 1.00 90.88 110 LYS A N 1
ATOM 896 C CA . LYS A 1 110 ? 6.143 -2.194 -11.251 1.00 90.88 110 LYS A CA 1
ATOM 897 C C . LYS A 1 110 ? 7.357 -3.119 -11.250 1.00 90.88 110 LYS A C 1
ATOM 899 O O . LYS A 1 110 ? 7.185 -4.332 -11.295 1.00 90.88 110 LYS A O 1
ATOM 904 N N . ASP A 1 111 ? 8.556 -2.547 -11.176 1.00 84.94 111 ASP A N 1
ATOM 905 C CA . ASP A 1 111 ? 9.793 -3.311 -11.356 1.00 84.94 111 ASP A CA 1
ATOM 906 C C . ASP A 1 111 ? 9.975 -4.335 -10.224 1.00 84.94 111 ASP A C 1
ATOM 908 O O . ASP A 1 111 ? 10.282 -5.497 -10.478 1.00 84.94 111 ASP A O 1
ATOM 912 N N . ILE A 1 112 ? 9.689 -3.944 -8.974 1.00 86.69 112 ILE A N 1
ATOM 913 C CA . ILE A 1 112 ? 9.738 -4.885 -7.844 1.00 86.69 112 ILE A CA 1
ATOM 914 C C . ILE A 1 112 ? 8.641 -5.956 -7.943 1.00 86.69 112 ILE A C 1
ATOM 916 O O . ILE A 1 112 ? 8.822 -7.085 -7.493 1.00 86.69 112 ILE A O 1
ATOM 920 N N . GLY A 1 113 ? 7.485 -5.610 -8.517 1.00 87.69 113 GLY A N 1
ATOM 921 C CA . GLY A 1 113 ? 6.392 -6.544 -8.752 1.00 87.69 113 GLY A CA 1
ATOM 922 C C . GLY A 1 113 ? 6.800 -7.627 -9.744 1.00 87.69 113 GLY A C 1
ATOM 923 O O . GLY A 1 113 ? 6.609 -8.809 -9.470 1.00 87.69 113 GLY A O 1
ATOM 924 N N . GLU A 1 114 ? 7.426 -7.240 -10.856 1.00 87.50 114 GLU A N 1
ATOM 925 C CA . GLU A 1 114 ? 7.966 -8.170 -11.855 1.00 87.50 114 GLU A CA 1
ATOM 926 C C . GLU A 1 114 ? 9.019 -9.106 -11.244 1.00 87.50 114 GLU A C 1
ATOM 928 O O . GLU A 1 114 ? 8.963 -10.322 -11.451 1.00 87.50 114 GLU A O 1
ATOM 933 N N . GLU A 1 115 ? 9.917 -8.553 -10.431 1.00 82.50 115 GLU A N 1
ATOM 934 C CA . GLU A 1 115 ? 10.996 -9.276 -9.760 1.00 82.50 115 GLU A CA 1
ATOM 935 C C . GLU A 1 115 ? 10.493 -10.324 -8.753 1.00 82.50 115 GLU A C 1
ATOM 937 O O . GLU A 1 115 ? 10.977 -11.455 -8.729 1.00 82.50 115 GLU A O 1
ATOM 942 N N . PHE A 1 116 ? 9.474 -9.984 -7.959 1.00 84.38 116 PHE A N 1
ATOM 943 C CA . PHE A 1 116 ? 8.832 -10.914 -7.022 1.00 84.38 116 PHE A CA 1
ATOM 944 C C . PHE A 1 116 ? 7.719 -11.754 -7.669 1.00 84.38 116 PHE A C 1
ATOM 946 O O . PHE A 1 116 ? 7.013 -12.485 -6.966 1.00 84.38 116 PHE A O 1
ATOM 953 N N . HIS A 1 117 ? 7.537 -11.655 -8.990 1.00 88.50 117 HIS A N 1
ATOM 954 C CA . HIS A 1 117 ? 6.452 -12.297 -9.738 1.00 88.50 117 HIS A CA 1
ATOM 955 C C . HIS A 1 117 ? 5.052 -12.010 -9.154 1.00 88.50 117 HIS A C 1
ATOM 957 O O . HIS A 1 117 ? 4.141 -12.848 -9.176 1.00 88.50 117 HIS A O 1
ATOM 963 N N . VAL A 1 118 ? 4.867 -10.800 -8.621 1.00 91.94 118 VAL A N 1
ATOM 964 C CA . VAL A 1 118 ? 3.582 -10.280 -8.155 1.00 91.94 118 VAL A CA 1
ATOM 965 C C . VAL A 1 118 ? 2.874 -9.630 -9.336 1.00 91.94 118 VAL A C 1
ATOM 967 O O . VAL A 1 118 ? 3.138 -8.488 -9.696 1.00 91.94 118 VAL A O 1
ATOM 970 N N . ASN A 1 119 ? 1.961 -10.388 -9.932 1.00 91.44 119 ASN A N 1
ATOM 971 C CA . ASN A 1 119 ? 1.061 -9.946 -10.992 1.00 91.44 119 ASN A CA 1
ATOM 972 C C . ASN A 1 119 ? -0.406 -10.134 -10.564 1.00 91.44 119 ASN A C 1
ATOM 974 O O . ASN A 1 119 ? -0.704 -10.556 -9.438 1.00 91.44 119 ASN A O 1
ATOM 978 N N . SER A 1 120 ? -1.337 -9.832 -11.473 1.00 91.75 120 SER A N 1
ATOM 979 C CA . SER A 1 120 ? -2.774 -9.968 -11.214 1.00 91.75 120 SER A CA 1
ATOM 980 C C . SER A 1 120 ? -3.149 -11.394 -10.803 1.00 91.75 120 SER A C 1
ATOM 982 O O . SER A 1 120 ? -3.881 -11.576 -9.833 1.00 91.75 120 SER A O 1
ATOM 984 N N . GLU A 1 121 ? -2.617 -12.413 -11.476 1.00 91.88 121 GLU A N 1
ATOM 985 C CA . GLU A 1 121 ? -2.889 -13.819 -11.180 1.00 91.88 121 GLU A CA 1
ATOM 986 C C . GLU A 1 121 ? -2.423 -14.203 -9.772 1.00 91.88 121 GLU A C 1
ATOM 988 O O . GLU A 1 121 ? -3.182 -14.827 -9.026 1.00 91.88 121 GLU A O 1
ATOM 993 N N . THR A 1 122 ? -1.216 -13.789 -9.379 1.00 92.88 122 THR A N 1
ATOM 994 C CA . THR A 1 122 ? -0.673 -14.002 -8.030 1.00 92.88 122 THR A CA 1
ATOM 995 C C . THR A 1 122 ? -1.560 -13.335 -6.979 1.00 92.88 122 THR A C 1
ATOM 997 O O . THR A 1 122 ? -1.917 -13.963 -5.982 1.00 92.88 122 THR A O 1
ATOM 1000 N N . ILE A 1 123 ? -1.997 -12.092 -7.205 1.00 94.88 123 ILE A N 1
ATOM 1001 C CA . ILE A 1 123 ? -2.881 -11.377 -6.271 1.00 94.88 123 ILE A CA 1
ATOM 1002 C C . ILE A 1 123 ? -4.232 -12.085 -6.132 1.00 94.88 123 ILE A C 1
ATOM 1004 O O . ILE A 1 123 ? -4.724 -12.268 -5.015 1.00 94.88 123 ILE A O 1
ATOM 1008 N N . LEU A 1 124 ? -4.825 -12.538 -7.241 1.00 94.31 124 LEU A N 1
ATOM 1009 C CA . LEU A 1 124 ? -6.118 -13.228 -7.246 1.00 94.31 124 LEU A CA 1
ATOM 1010 C C . LEU A 1 124 ? -6.124 -14.492 -6.372 1.00 94.31 124 LEU A C 1
ATOM 1012 O O . LEU A 1 124 ? -7.165 -14.819 -5.7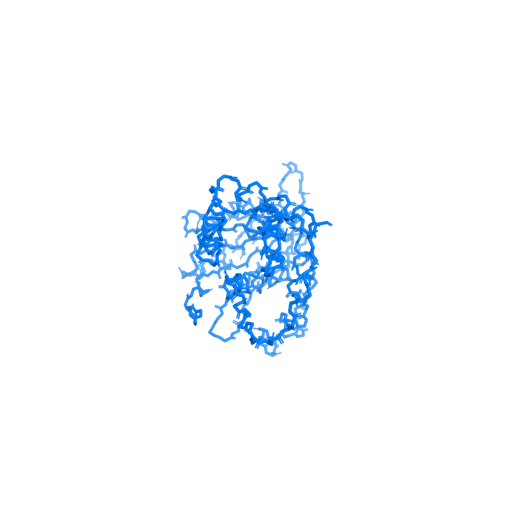92 1.00 94.31 124 LEU A O 1
ATOM 1016 N N . GLN A 1 125 ? -4.987 -15.181 -6.229 1.00 93.06 125 GLN A N 1
ATOM 1017 C CA . GLN A 1 125 ? -4.865 -16.362 -5.363 1.00 93.06 125 GLN A CA 1
ATOM 1018 C C . GLN A 1 125 ? -5.131 -16.036 -3.888 1.00 93.06 125 GLN A C 1
ATOM 1020 O O . GLN A 1 125 ? -5.695 -16.863 -3.171 1.00 93.06 125 GLN A O 1
ATOM 1025 N N . TYR A 1 126 ? -4.797 -14.819 -3.453 1.00 93.56 126 TYR A N 1
ATOM 1026 C CA . TYR A 1 126 ? -4.997 -14.361 -2.079 1.00 93.56 126 TYR A CA 1
ATOM 1027 C C . TYR A 1 126 ? -6.380 -13.754 -1.827 1.00 93.56 126 TYR A C 1
ATOM 1029 O O . TYR A 1 126 ? -6.753 -13.548 -0.672 1.00 93.56 126 TYR A O 1
ATOM 1037 N N . LEU A 1 127 ? -7.163 -13.486 -2.874 1.00 94.06 127 LEU A N 1
ATOM 1038 C CA . LEU A 1 127 ? -8.490 -12.885 -2.758 1.00 94.06 127 LEU A CA 1
ATOM 1039 C C . LEU A 1 127 ? -9.606 -13.938 -2.628 1.00 94.06 127 LEU A C 1
ATOM 1041 O O . LEU A 1 127 ? -9.512 -15.023 -3.226 1.00 94.06 127 LEU A O 1
ATOM 1045 N N . PRO A 1 128 ? -10.713 -13.616 -1.923 1.00 92.06 128 PRO A N 1
ATOM 1046 C CA . PRO A 1 128 ? -11.887 -14.481 -1.878 1.00 92.06 128 PRO A CA 1
ATOM 1047 C C . PRO A 1 128 ? -12.430 -14.766 -3.293 1.00 92.06 128 PRO A C 1
ATOM 1049 O O . PRO A 1 128 ? -12.561 -13.834 -4.089 1.00 92.06 128 PRO A O 1
ATOM 1052 N N . PRO A 1 129 ? -12.823 -16.010 -3.634 1.00 91.12 129 PRO A N 1
ATOM 1053 C CA . PRO A 1 129 ? -13.245 -16.356 -4.998 1.00 91.12 129 PRO A CA 1
ATOM 1054 C C . PRO A 1 129 ? -14.353 -15.462 -5.577 1.00 91.12 129 PRO A C 1
ATOM 1056 O O . PRO A 1 129 ? -14.318 -15.105 -6.750 1.00 91.12 129 PRO A O 1
ATOM 1059 N N . HIS A 1 130 ? -15.304 -15.036 -4.742 1.00 90.25 130 HIS A N 1
ATOM 1060 C CA . HIS A 1 130 ? -16.477 -14.262 -5.158 1.00 90.25 130 HIS A CA 1
ATOM 1061 C C . HIS A 1 130 ? -16.194 -12.790 -5.526 1.00 90.25 130 HIS A C 1
ATOM 1063 O O . HIS A 1 130 ? -17.085 -12.118 -6.055 1.00 90.25 130 HIS A O 1
ATOM 1069 N N . VAL A 1 131 ? -14.988 -12.270 -5.252 1.00 88.38 131 VAL A N 1
ATOM 1070 C CA . VAL A 1 131 ? -14.599 -10.883 -5.587 1.00 88.38 131 VAL A CA 1
ATOM 1071 C C . VAL A 1 131 ? -13.583 -10.782 -6.724 1.00 88.38 131 VAL A C 1
ATOM 1073 O O . VAL A 1 131 ? -13.373 -9.688 -7.236 1.00 88.38 131 VAL A O 1
ATOM 1076 N N . ARG A 1 132 ? -13.000 -11.903 -7.166 1.00 87.69 132 ARG A N 1
ATOM 1077 C CA . ARG A 1 132 ? -11.901 -11.946 -8.151 1.00 87.69 132 ARG A CA 1
ATOM 1078 C C . ARG A 1 132 ? -12.196 -11.200 -9.456 1.00 87.69 132 ARG A C 1
ATOM 1080 O O . ARG A 1 132 ? -11.335 -10.496 -9.959 1.00 87.69 132 ARG A O 1
ATOM 1087 N N . ASN A 1 133 ? -13.432 -11.268 -9.947 1.00 83.69 133 ASN A N 1
ATOM 1088 C CA . ASN A 1 133 ? -13.831 -10.636 -11.214 1.00 83.69 133 ASN A CA 1
ATOM 1089 C C . ASN A 1 133 ? -14.345 -9.192 -11.057 1.00 83.69 133 ASN A C 1
ATOM 1091 O O . ASN A 1 133 ? -14.852 -8.617 -12.014 1.00 83.69 133 ASN A O 1
ATOM 1095 N N . LYS A 1 134 ? -14.304 -8.623 -9.845 1.00 84.12 134 LYS A N 1
ATOM 1096 C CA . LYS A 1 134 ? -14.928 -7.325 -9.523 1.00 84.12 134 LYS A CA 1
ATOM 1097 C C . LYS A 1 134 ? -13.919 -6.212 -9.241 1.00 84.12 134 LYS A C 1
ATOM 1099 O O . LYS A 1 134 ? -14.326 -5.120 -8.859 1.00 84.12 134 LYS A O 1
ATOM 1104 N N . ILE A 1 135 ? -12.624 -6.492 -9.364 1.00 85.69 135 ILE A N 1
ATOM 1105 C CA . ILE A 1 135 ? -11.555 -5.600 -8.909 1.00 85.69 135 ILE A CA 1
ATOM 1106 C C . ILE A 1 135 ? -10.660 -5.263 -10.092 1.00 85.69 135 ILE A C 1
ATOM 1108 O O . ILE A 1 135 ? -10.252 -6.143 -10.846 1.00 85.69 135 ILE A O 1
ATOM 1112 N N . LYS A 1 136 ? -10.334 -3.980 -10.225 1.00 88.00 136 LYS A N 1
ATOM 1113 C CA . LYS A 1 136 ? -9.308 -3.501 -11.144 1.00 88.00 136 LYS A CA 1
ATOM 1114 C C . LYS A 1 136 ? -7.942 -3.745 -10.493 1.00 88.00 136 LYS A C 1
ATOM 1116 O O . LYS A 1 136 ? -7.644 -3.142 -9.472 1.00 88.00 136 LYS A O 1
ATOM 1121 N N . LEU A 1 137 ? -7.161 -4.674 -11.044 1.00 90.00 137 LEU A N 1
ATOM 1122 C CA . LEU A 1 137 ? -5.836 -5.060 -10.529 1.00 90.00 137 LEU A CA 1
ATOM 1123 C C . LEU A 1 137 ? -4.677 -4.424 -11.307 1.00 90.00 137 LEU A C 1
ATOM 1125 O O . LEU A 1 137 ? -3.530 -4.823 -11.141 1.00 90.00 137 LEU A O 1
ATOM 1129 N N . SER A 1 138 ? -4.960 -3.458 -12.179 1.00 90.75 138 SER A N 1
ATOM 1130 C CA . SER A 1 138 ? -3.910 -2.737 -12.893 1.00 90.75 138 SER A CA 1
ATOM 1131 C C . SER A 1 138 ? -3.140 -1.824 -11.941 1.00 90.75 138 SER A C 1
ATOM 1133 O O . SER A 1 138 ? -3.746 -1.229 -11.046 1.00 90.75 138 SER A O 1
ATOM 1135 N N . LEU A 1 139 ? -1.848 -1.642 -12.209 1.00 89.31 139 LEU A N 1
ATOM 1136 C CA . LEU A 1 139 ? -1.070 -0.560 -11.605 1.00 89.31 139 LEU A CA 1
ATOM 1137 C C . LEU A 1 139 ? -1.718 0.802 -11.897 1.00 89.31 139 LEU A C 1
ATOM 1139 O O . LEU A 1 139 ? -2.407 0.942 -12.918 1.00 89.31 139 LEU A O 1
ATOM 1143 N N . HIS A 1 140 ? -1.506 1.781 -11.017 1.00 91.50 140 HIS A N 1
ATOM 1144 C CA . HIS A 1 140 ? -2.185 3.084 -11.050 1.00 91.50 140 HIS A CA 1
ATOM 1145 C C . HIS A 1 140 ? -3.709 2.975 -10.895 1.00 91.50 140 HIS A C 1
ATOM 1147 O O . HIS A 1 140 ? -4.506 3.678 -11.526 1.00 91.50 140 HIS A O 1
ATOM 1153 N N . SER A 1 141 ? -4.132 1.983 -10.119 1.00 95.56 141 SER A N 1
ATOM 1154 C CA . SER A 1 141 ? -5.444 1.995 -9.497 1.00 95.56 141 SER A CA 1
ATOM 1155 C C . SER A 1 141 ? -5.224 1.808 -8.016 1.00 95.56 141 SER A C 1
ATOM 1157 O O . SER A 1 141 ? -4.518 0.879 -7.620 1.00 95.56 141 SER A O 1
ATOM 1159 N N . ALA A 1 142 ? -5.872 2.63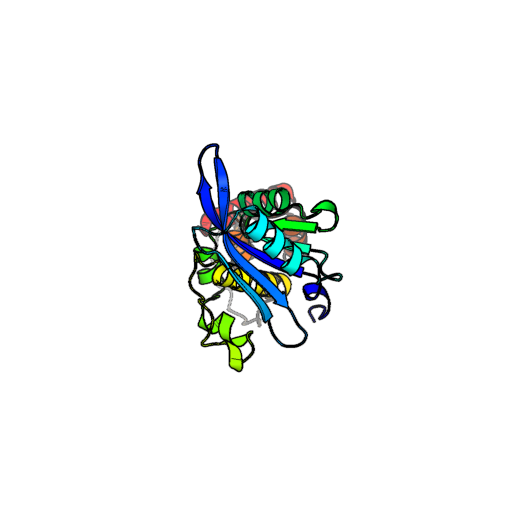2 -7.197 1.00 96.94 142 ALA A N 1
ATOM 1160 C CA . ALA A 1 142 ? -5.540 2.687 -5.777 1.00 96.94 142 ALA A CA 1
ATOM 1161 C C . ALA A 1 142 ? -5.698 1.317 -5.094 1.00 96.94 142 ALA A C 1
ATOM 1163 O O . ALA A 1 142 ? -4.939 0.924 -4.212 1.00 96.94 142 ALA A O 1
ATOM 1164 N N . ILE A 1 143 ? -6.695 0.534 -5.522 1.00 96.75 143 ILE A N 1
ATOM 1165 C CA . ILE A 1 143 ? -6.877 -0.827 -5.014 1.00 96.75 143 ILE A CA 1
ATOM 1166 C C . ILE A 1 143 ? -5.896 -1.835 -5.606 1.00 96.75 143 ILE A C 1
ATOM 1168 O O . ILE A 1 143 ? -5.451 -2.722 -4.879 1.00 96.75 143 ILE A O 1
ATOM 1172 N N . GLY A 1 144 ? -5.554 -1.714 -6.890 1.00 96.19 144 GLY A N 1
ATOM 1173 C CA . GLY A 1 144 ? -4.541 -2.548 -7.523 1.00 96.19 144 GLY A CA 1
ATOM 1174 C C . GLY A 1 144 ? -3.202 -2.392 -6.814 1.00 96.19 144 GLY A C 1
ATOM 1175 O O . GLY A 1 144 ? -2.620 -3.393 -6.397 1.00 96.19 144 GLY A O 1
ATOM 1176 N N . ASP A 1 145 ? -2.774 -1.155 -6.579 1.00 97.25 145 ASP A N 1
ATOM 1177 C CA . ASP A 1 145 ? -1.498 -0.844 -5.941 1.00 97.25 145 ASP A CA 1
ATOM 1178 C C . ASP A 1 145 ? -1.498 -1.258 -4.465 1.00 97.25 145 ASP A C 1
ATOM 1180 O O . ASP A 1 145 ? -0.619 -2.013 -4.045 1.00 97.25 145 ASP A O 1
ATOM 1184 N N . ALA A 1 146 ? -2.545 -0.940 -3.692 1.00 97.69 146 ALA A N 1
ATOM 1185 C CA . ALA A 1 146 ? -2.667 -1.405 -2.305 1.00 97.69 146 ALA A CA 1
ATOM 1186 C C . ALA A 1 146 ? -2.587 -2.942 -2.165 1.00 97.69 146 ALA A C 1
ATOM 1188 O O . ALA A 1 146 ? -1.996 -3.455 -1.208 1.00 97.69 146 ALA A O 1
ATOM 1189 N N . LEU A 1 147 ? -3.160 -3.696 -3.113 1.00 97.38 147 LEU A N 1
ATOM 1190 C CA . LEU A 1 147 ? -3.082 -5.160 -3.132 1.00 97.38 147 LEU A CA 1
ATOM 1191 C C . LEU A 1 147 ? -1.685 -5.665 -3.527 1.00 97.38 147 LEU A C 1
ATOM 1193 O O . LEU A 1 147 ? -1.197 -6.603 -2.892 1.00 97.38 147 LEU A O 1
ATOM 1197 N N . HIS A 1 148 ? -1.023 -5.040 -4.507 1.00 96.81 148 HIS A N 1
ATOM 1198 C CA . HIS A 1 148 ? 0.371 -5.351 -4.853 1.00 96.81 148 HIS A CA 1
ATOM 1199 C C . HIS A 1 148 ? 1.288 -5.141 -3.644 1.00 96.81 148 HIS A C 1
ATOM 1201 O O . HIS A 1 148 ? 2.031 -6.050 -3.271 1.00 96.81 148 HIS A O 1
ATOM 1207 N N . ILE A 1 149 ? 1.175 -3.991 -2.971 1.00 97.19 149 ILE A N 1
ATOM 1208 C CA . ILE A 1 149 ? 1.954 -3.655 -1.769 1.00 97.19 149 ILE A CA 1
ATOM 1209 C C . ILE A 1 149 ? 1.733 -4.707 -0.674 1.00 97.19 149 ILE A C 1
ATOM 1211 O O . ILE A 1 149 ? 2.690 -5.162 -0.046 1.00 97.19 149 ILE A O 1
ATOM 1215 N N . ALA A 1 150 ? 0.486 -5.135 -0.454 1.00 96.44 150 ALA A N 1
ATOM 1216 C CA . ALA A 1 150 ? 0.157 -6.136 0.559 1.00 96.44 150 ALA A CA 1
ATOM 1217 C C . ALA A 1 150 ? 0.818 -7.498 0.303 1.00 96.44 150 ALA A C 1
ATOM 1219 O O . ALA A 1 150 ? 1.296 -8.139 1.247 1.00 96.44 150 ALA A O 1
ATOM 1220 N N . VAL A 1 151 ? 0.832 -7.943 -0.957 1.00 94.94 151 VAL A N 1
ATOM 1221 C CA . VAL A 1 151 ? 1.459 -9.206 -1.369 1.00 94.94 151 VAL A CA 1
ATOM 1222 C C . VAL A 1 151 ? 2.980 -9.097 -1.317 1.00 94.94 151 VAL A C 1
ATOM 1224 O O . VAL A 1 151 ? 3.613 -9.967 -0.722 1.00 94.94 151 VAL A O 1
ATOM 1227 N N . LEU A 1 152 ? 3.566 -8.010 -1.826 1.00 92.56 152 LEU A N 1
ATOM 1228 C CA . LEU A 1 152 ? 5.008 -7.754 -1.742 1.00 92.56 152 LEU A CA 1
ATOM 1229 C C . LEU A 1 152 ? 5.493 -7.743 -0.291 1.00 92.56 152 LEU A C 1
ATOM 1231 O O . LEU A 1 152 ? 6.438 -8.449 0.054 1.00 92.56 152 LEU A O 1
ATOM 1235 N N . HIS A 1 153 ? 4.804 -7.018 0.592 1.00 91.62 153 HIS A N 1
ATOM 1236 C CA . HIS A 1 153 ? 5.162 -6.978 2.006 1.00 91.62 153 HIS A CA 1
ATOM 1237 C C . HIS A 1 153 ? 5.058 -8.359 2.670 1.00 91.62 153 HIS A C 1
ATOM 1239 O O . HIS A 1 153 ? 5.918 -8.731 3.471 1.00 91.62 153 HIS A O 1
ATOM 1245 N N . LYS A 1 154 ? 4.039 -9.159 2.323 1.00 88.94 154 LYS A N 1
ATOM 1246 C CA . LYS A 1 154 ? 3.923 -10.545 2.798 1.00 88.94 154 LYS A CA 1
ATOM 1247 C C . LYS A 1 154 ? 5.097 -11.400 2.313 1.00 88.94 154 LYS A C 1
ATOM 1249 O O . LYS A 1 154 ? 5.724 -12.064 3.130 1.00 88.94 154 LYS A O 1
ATOM 1254 N N . LEU A 1 155 ? 5.428 -11.357 1.023 1.00 84.94 155 LEU A N 1
ATOM 1255 C CA . LEU A 1 155 ? 6.534 -12.137 0.458 1.00 84.94 155 LEU A CA 1
ATOM 1256 C C . LEU A 1 155 ? 7.879 -11.741 1.069 1.00 84.94 155 LEU A C 1
ATOM 1258 O O . LEU A 1 155 ? 8.683 -12.614 1.392 1.00 84.94 155 LEU A O 1
ATOM 1262 N N . PHE A 1 156 ? 8.091 -10.444 1.290 1.00 77.31 156 PHE A N 1
ATOM 1263 C CA . PHE A 1 156 ? 9.289 -9.917 1.931 1.00 77.31 156 PHE A CA 1
ATOM 1264 C C . PHE A 1 156 ? 9.406 -10.351 3.401 1.00 77.31 156 PHE A C 1
ATOM 1266 O O . PHE A 1 156 ? 10.466 -10.787 3.847 1.00 77.31 156 PHE A O 1
ATOM 1273 N N . THR A 1 157 ? 8.308 -10.289 4.161 1.00 75.38 157 THR A N 1
ATOM 1274 C CA . THR A 1 157 ? 8.293 -10.690 5.581 1.00 75.38 157 THR A CA 1
ATOM 1275 C C . THR A 1 157 ? 8.368 -12.206 5.785 1.00 75.38 157 THR A C 1
ATOM 1277 O O . THR A 1 157 ? 8.904 -12.655 6.799 1.00 75.38 157 THR A O 1
ATOM 1280 N N . GLU A 1 158 ? 7.862 -13.006 4.840 1.00 69.75 158 GLU A N 1
ATOM 1281 C CA . GLU A 1 158 ? 7.905 -14.475 4.882 1.00 69.75 158 GLU A CA 1
ATOM 1282 C C . GLU A 1 158 ? 9.214 -15.066 4.335 1.00 69.75 158 GLU A C 1
ATOM 1284 O O . GLU A 1 158 ? 9.583 -16.171 4.741 1.00 69.75 158 GLU A O 1
ATOM 1289 N N . ASN A 1 159 ? 9.964 -14.323 3.511 1.00 59.00 159 ASN A N 1
ATOM 1290 C CA . ASN A 1 159 ? 11.284 -14.715 3.006 1.00 59.00 159 ASN A CA 1
ATOM 1291 C C . ASN A 1 159 ? 12.420 -13.792 3.495 1.00 59.00 159 ASN A C 1
ATOM 1293 O O . ASN A 1 159 ? 13.157 -13.243 2.678 1.00 59.00 159 ASN A O 1
ATOM 1297 N N . PRO A 1 160 ? 12.655 -13.648 4.814 1.00 51.66 160 PRO A N 1
ATOM 1298 C CA . PRO A 1 160 ? 13.744 -12.810 5.315 1.00 51.66 160 PRO A CA 1
ATOM 1299 C C . PRO A 1 160 ? 15.144 -13.419 5.091 1.00 51.66 160 PRO A C 1
ATOM 1301 O O . PRO A 1 160 ? 16.134 -12.827 5.519 1.00 51.66 160 PRO A O 1
ATOM 1304 N N . SER A 1 161 ? 15.264 -14.612 4.490 1.00 40.09 161 SER A N 1
ATOM 1305 C CA . SER A 1 161 ? 16.530 -15.349 4.427 1.00 40.09 161 SER A CA 1
ATOM 1306 C C . SER A 1 161 ? 17.226 -15.242 3.071 1.00 40.09 161 SER A C 1
ATOM 1308 O O . SER A 1 161 ? 16.815 -15.882 2.102 1.00 40.09 161 SER A O 1
ATOM 1310 N N . ILE A 1 162 ? 18.392 -14.601 3.077 1.00 42.97 162 ILE A N 1
ATOM 1311 C CA . ILE A 1 162 ? 19.541 -15.107 2.325 1.00 42.97 162 ILE A CA 1
ATOM 1312 C C . ILE A 1 162 ? 19.794 -16.517 2.865 1.00 42.97 162 ILE A C 1
ATOM 1314 O O . ILE A 1 162 ? 20.189 -16.679 4.022 1.00 42.97 162 ILE A O 1
ATOM 1318 N N . LYS A 1 163 ? 19.483 -17.549 2.081 1.00 34.12 163 LYS A N 1
ATOM 1319 C CA . LYS A 1 163 ? 19.884 -18.914 2.423 1.00 34.12 163 LYS A CA 1
ATOM 1320 C C . LYS A 1 163 ? 21.354 -19.061 2.050 1.00 34.12 163 LYS A C 1
ATOM 1322 O O . LYS A 1 163 ? 21.694 -19.016 0.872 1.00 34.12 163 LYS A O 1
ATOM 1327 N N . THR A 1 164 ? 22.215 -19.244 3.045 1.00 32.97 164 THR A N 1
ATOM 1328 C CA . THR A 1 164 ? 23.511 -19.892 2.847 1.00 32.97 164 THR A CA 1
ATOM 1329 C C . THR A 1 164 ? 23.225 -21.325 2.422 1.00 32.97 164 THR A C 1
ATOM 1331 O O . THR A 1 164 ? 22.786 -22.157 3.217 1.00 32.97 164 THR A O 1
ATOM 1334 N N . THR A 1 165 ? 23.398 -21.614 1.137 1.00 30.73 165 THR A N 1
ATOM 1335 C CA . THR A 1 165 ? 23.401 -22.994 0.665 1.00 30.73 165 THR A CA 1
ATOM 1336 C C . THR A 1 165 ? 24.738 -23.580 1.088 1.00 30.73 165 THR A C 1
ATOM 1338 O O . THR A 1 165 ? 25.759 -23.323 0.459 1.00 30.73 165 THR A O 1
ATOM 1341 N N . THR A 1 166 ? 24.766 -24.339 2.182 1.00 30.08 166 THR A N 1
ATOM 1342 C CA . THR A 1 166 ? 25.920 -25.187 2.475 1.00 30.08 166 THR A CA 1
ATOM 1343 C C . THR A 1 166 ? 25.918 -26.299 1.436 1.00 30.08 166 THR A C 1
ATOM 1345 O O . THR A 1 166 ? 25.249 -27.319 1.597 1.00 30.08 166 THR A O 1
ATOM 1348 N N . THR A 1 167 ? 26.612 -26.091 0.321 1.00 31.25 167 THR A N 1
ATOM 1349 C CA . THR A 1 167 ? 26.878 -27.171 -0.623 1.00 31.25 167 THR A CA 1
ATOM 1350 C C . THR A 1 167 ? 27.785 -28.157 0.100 1.00 31.25 167 THR A C 1
ATOM 1352 O O . THR A 1 167 ? 28.967 -27.892 0.303 1.00 31.25 167 THR A O 1
ATOM 1355 N N . SER A 1 168 ? 27.234 -29.281 0.557 1.00 29.39 168 SER A N 1
ATOM 1356 C CA . SER A 1 168 ? 28.047 -30.406 1.006 1.00 29.39 168 SER A CA 1
ATOM 1357 C C . SER A 1 168 ? 28.792 -30.940 -0.210 1.00 29.39 168 SER A C 1
ATOM 1359 O O . SER A 1 168 ? 28.246 -31.711 -0.996 1.00 29.39 168 SER A O 1
ATOM 1361 N N . THR A 1 169 ? 30.030 -30.494 -0.399 1.00 30.08 169 THR A N 1
ATOM 1362 C CA . THR A 1 169 ? 30.923 -31.030 -1.420 1.00 30.08 169 THR A CA 1
ATOM 1363 C C . THR A 1 169 ? 31.166 -32.496 -1.086 1.00 30.08 169 THR A C 1
ATOM 1365 O O . THR A 1 169 ? 31.937 -32.824 -0.184 1.00 30.08 169 THR A O 1
ATOM 1368 N N . THR A 1 170 ? 30.478 -33.401 -1.779 1.00 28.20 170 THR A N 1
ATOM 1369 C CA . THR A 1 170 ? 30.842 -34.816 -1.764 1.00 28.20 170 THR A CA 1
ATOM 1370 C C . THR A 1 170 ? 32.241 -34.897 -2.356 1.00 28.20 170 THR A C 1
ATOM 1372 O O . THR A 1 170 ? 32.461 -34.510 -3.505 1.00 28.20 170 THR A O 1
ATOM 1375 N N . THR A 1 171 ? 33.208 -35.302 -1.539 1.00 32.88 171 THR A N 1
ATOM 1376 C CA . THR A 1 171 ? 34.619 -35.369 -1.909 1.00 32.88 171 THR A CA 1
ATOM 1377 C C . THR A 1 171 ? 34.787 -36.413 -3.007 1.00 32.88 171 THR A C 1
ATOM 1379 O O . THR A 1 171 ? 34.947 -37.599 -2.739 1.00 32.88 171 THR A O 1
ATOM 1382 N N . THR A 1 172 ? 34.730 -35.983 -4.265 1.00 29.03 172 THR A N 1
ATOM 1383 C CA . THR A 1 172 ? 35.263 -36.785 -5.362 1.00 29.03 172 THR A CA 1
ATOM 1384 C C . THR A 1 172 ? 36.764 -36.545 -5.335 1.00 29.03 172 THR A C 1
ATOM 1386 O O . THR A 1 172 ? 37.214 -35.418 -5.529 1.00 29.03 172 THR A O 1
ATOM 1389 N N . GLN A 1 173 ? 37.537 -37.574 -4.986 1.00 36.47 173 GLN A N 1
ATOM 1390 C CA . GLN A 1 173 ? 38.993 -37.530 -5.074 1.00 36.47 173 GLN A CA 1
ATOM 1391 C C . GLN A 1 173 ? 39.386 -37.379 -6.546 1.00 36.47 173 GLN A C 1
ATOM 1393 O O . GLN A 1 173 ? 39.503 -38.359 -7.276 1.00 36.47 173 GLN A O 1
ATOM 1398 N N . THR A 1 174 ? 39.581 -36.140 -6.984 1.00 32.03 174 THR A N 1
ATOM 1399 C CA . THR A 1 174 ? 40.236 -35.843 -8.254 1.00 32.03 174 THR A CA 1
ATOM 1400 C C . THR A 1 174 ? 41.738 -35.838 -8.012 1.00 32.03 174 THR A C 1
ATOM 1402 O O . THR A 1 174 ? 42.250 -35.099 -7.172 1.00 32.03 174 THR A O 1
ATOM 1405 N N . THR A 1 175 ? 42.437 -36.705 -8.735 1.00 32.12 175 THR A N 1
ATOM 1406 C CA . THR A 1 175 ? 43.890 -36.848 -8.737 1.00 32.12 175 THR A CA 1
ATOM 1407 C C . THR A 1 175 ? 44.558 -35.494 -8.982 1.00 32.12 175 THR A C 1
ATOM 1409 O O . THR A 1 175 ? 44.328 -34.845 -10.001 1.00 32.12 175 THR A O 1
ATOM 1412 N N . THR A 1 176 ? 45.382 -35.057 -8.034 1.00 30.92 176 THR A N 1
ATOM 1413 C CA . THR A 1 176 ? 46.152 -33.816 -8.095 1.00 30.92 176 THR A CA 1
ATOM 1414 C C . THR A 1 176 ? 47.257 -33.942 -9.144 1.00 30.92 176 THR A C 1
ATOM 1416 O O . THR A 1 176 ? 48.329 -34.480 -8.877 1.00 30.92 176 THR A O 1
ATOM 1419 N N . THR A 1 177 ? 47.034 -33.414 -10.344 1.00 33.53 177 THR A N 1
ATOM 1420 C CA . THR A 1 177 ? 48.137 -32.958 -11.200 1.00 33.53 177 THR A CA 1
ATOM 1421 C C . THR A 1 177 ? 48.581 -31.585 -10.715 1.00 33.53 177 THR A C 1
ATOM 1423 O O . THR A 1 177 ? 47.797 -30.635 -10.711 1.00 33.53 177 THR A O 1
ATOM 1426 N N . ALA A 1 178 ? 49.833 -31.492 -10.271 1.00 37.22 178 ALA A N 1
ATOM 1427 C CA . ALA A 1 178 ? 50.455 -30.255 -9.826 1.00 37.22 178 ALA A CA 1
ATOM 1428 C C . ALA A 1 178 ? 50.545 -29.253 -10.988 1.00 37.22 178 ALA A C 1
ATOM 1430 O O . ALA A 1 178 ? 51.446 -29.336 -11.816 1.00 37.22 178 ALA A O 1
ATOM 1431 N N . ASN A 1 179 ? 49.622 -28.292 -11.021 1.00 38.06 179 ASN A N 1
ATOM 1432 C CA . ASN A 1 179 ? 49.808 -27.049 -11.755 1.00 38.06 179 ASN A CA 1
ATOM 1433 C C . ASN A 1 179 ? 50.203 -25.961 -10.758 1.00 38.06 179 ASN A C 1
ATOM 1435 O O . ASN A 1 179 ? 49.482 -25.651 -9.811 1.00 38.06 179 ASN A O 1
ATOM 1439 N N . THR A 1 180 ? 51.383 -25.395 -10.974 1.00 44.88 180 THR A N 1
ATOM 1440 C CA . THR A 1 180 ? 51.940 -24.245 -10.266 1.00 44.88 180 THR A CA 1
ATOM 1441 C C . THR A 1 180 ? 51.158 -22.978 -10.617 1.00 44.88 180 THR A C 1
ATOM 1443 O O . THR A 1 180 ? 51.592 -22.145 -11.408 1.00 44.88 180 THR A O 1
ATOM 1446 N N . THR A 1 181 ? 49.986 -22.802 -10.012 1.00 48.91 181 THR A N 1
ATOM 1447 C CA . THR A 1 181 ? 49.273 -21.519 -10.001 1.00 48.91 181 THR A CA 1
ATOM 1448 C C . THR A 1 181 ? 49.570 -20.771 -8.707 1.00 48.91 181 THR A C 1
ATOM 1450 O O . THR A 1 181 ? 49.499 -21.341 -7.619 1.00 48.91 181 THR A O 1
ATOM 1453 N N . LYS A 1 182 ? 49.924 -19.484 -8.834 1.00 50.28 182 LYS A N 1
ATOM 1454 C CA . LYS A 1 182 ? 50.119 -18.546 -7.716 1.00 50.28 182 LYS A CA 1
ATOM 1455 C C . LYS A 1 182 ? 48.967 -18.665 -6.701 1.00 50.28 182 LYS A C 1
ATOM 1457 O O . LYS A 1 182 ? 47.827 -18.839 -7.135 1.00 50.28 182 LYS A O 1
ATOM 1462 N N . PRO A 1 183 ? 49.229 -18.532 -5.386 1.00 58.66 183 PRO A N 1
ATOM 1463 C CA . PRO A 1 183 ? 48.164 -18.545 -4.391 1.00 58.66 183 PRO A CA 1
ATOM 1464 C C . PRO A 1 183 ? 47.140 -17.453 -4.722 1.00 58.66 183 PRO A C 1
ATOM 1466 O O . PRO A 1 183 ? 47.499 -16.290 -4.928 1.00 58.66 183 PRO A O 1
ATOM 1469 N N . VAL A 1 184 ? 45.872 -17.853 -4.827 1.00 62.41 184 VAL A N 1
ATOM 1470 C CA . VAL A 1 184 ? 44.742 -16.941 -5.028 1.00 62.41 184 VAL A CA 1
ATOM 1471 C C . VAL A 1 184 ? 44.685 -16.006 -3.820 1.00 62.41 184 VAL A C 1
ATOM 1473 O O . VAL A 1 184 ? 44.781 -16.462 -2.683 1.00 62.41 184 VAL A O 1
ATOM 1476 N N . SER A 1 185 ? 44.590 -14.696 -4.052 1.00 75.62 185 SER A N 1
ATOM 1477 C CA . SER A 1 185 ? 44.558 -13.719 -2.959 1.00 75.62 185 SER A CA 1
ATOM 1478 C C . SER A 1 185 ? 43.305 -13.897 -2.094 1.00 75.62 185 SER A C 1
ATOM 1480 O O . SER A 1 185 ? 42.251 -14.285 -2.601 1.00 75.62 185 SER A O 1
ATOM 1482 N N . SER A 1 186 ? 43.383 -13.541 -0.808 1.00 68.44 186 SER A N 1
ATOM 1483 C CA . SER A 1 186 ? 42.242 -13.623 0.121 1.00 68.44 186 SER A CA 1
ATOM 1484 C C . SER A 1 186 ? 41.013 -12.851 -0.379 1.00 68.44 186 SER A C 1
ATOM 1486 O O . SER A 1 186 ? 39.880 -13.256 -0.138 1.00 68.44 186 SER A O 1
ATOM 1488 N N . ASN A 1 187 ? 41.225 -11.770 -1.140 1.00 70.00 187 ASN A N 1
ATOM 1489 C CA . ASN A 1 187 ? 40.144 -11.018 -1.778 1.00 70.00 187 ASN A CA 1
ATOM 1490 C C . ASN A 1 187 ? 39.459 -11.834 -2.879 1.00 70.00 187 ASN A C 1
ATOM 1492 O O . ASN A 1 187 ? 38.237 -11.875 -2.925 1.00 70.00 187 ASN A O 1
ATOM 1496 N N . ALA A 1 188 ? 40.223 -12.500 -3.748 1.00 71.25 188 ALA A N 1
ATOM 1497 C CA . ALA A 1 188 ? 39.658 -13.328 -4.812 1.00 71.25 188 ALA A CA 1
ATOM 1498 C C . ALA A 1 188 ? 38.922 -14.560 -4.253 1.00 71.25 188 ALA A C 1
ATOM 1500 O O . ALA A 1 188 ? 37.873 -14.927 -4.774 1.00 71.25 188 ALA A O 1
ATOM 1501 N N . GLN A 1 189 ? 39.406 -15.136 -3.148 1.00 72.19 189 GLN A N 1
ATOM 1502 C CA . GLN A 1 189 ? 38.699 -16.196 -2.418 1.00 72.19 189 GLN A CA 1
ATOM 1503 C C . GLN A 1 189 ? 37.390 -15.691 -1.786 1.00 72.19 189 GLN A C 1
ATOM 1505 O O . GLN A 1 189 ? 36.383 -16.394 -1.819 1.00 72.19 189 GLN A O 1
ATOM 1510 N N . LEU A 1 190 ? 37.361 -14.453 -1.272 1.00 74.06 190 LEU A N 1
ATOM 1511 C CA . LEU A 1 190 ? 36.123 -13.837 -0.787 1.00 74.06 190 LEU A CA 1
ATOM 1512 C C . LEU A 1 190 ? 35.120 -13.589 -1.923 1.00 74.06 190 LEU A C 1
ATOM 1514 O O . LEU A 1 190 ? 33.940 -13.861 -1.735 1.00 74.06 190 LEU A O 1
ATOM 1518 N N . PHE A 1 191 ? 35.562 -13.103 -3.087 1.00 74.56 191 PHE A N 1
ATOM 1519 C CA . PHE A 1 191 ? 34.689 -12.950 -4.259 1.00 74.56 191 PHE A CA 1
ATOM 1520 C C . PHE A 1 191 ? 34.051 -14.286 -4.656 1.00 74.56 191 PHE A C 1
ATOM 1522 O O . PHE A 1 191 ? 32.834 -14.364 -4.759 1.00 74.56 191 PHE A O 1
ATOM 1529 N N . GLN A 1 192 ? 34.854 -15.349 -4.751 1.00 73.44 192 GLN A N 1
ATOM 1530 C CA . GLN A 1 192 ? 34.360 -16.695 -5.048 1.00 73.44 192 GLN A CA 1
ATOM 1531 C C . GLN A 1 192 ? 33.356 -17.197 -4.006 1.00 73.44 192 GLN A C 1
ATOM 1533 O O . GLN A 1 192 ? 32.382 -17.849 -4.361 1.00 73.44 192 GLN A O 1
ATOM 1538 N N . TYR A 1 193 ? 33.563 -16.896 -2.720 1.00 75.88 193 TYR A N 1
ATOM 1539 C CA . TYR A 1 193 ? 32.585 -17.224 -1.683 1.00 75.88 193 TYR A CA 1
ATOM 1540 C C . TYR A 1 193 ? 31.283 -16.431 -1.855 1.00 75.88 193 TYR A C 1
ATOM 1542 O O . TYR A 1 193 ? 30.202 -17.010 -1.760 1.00 75.88 193 TYR A O 1
ATOM 1550 N N . LEU A 1 194 ? 31.365 -15.128 -2.138 1.00 73.88 194 LEU A N 1
ATOM 1551 C CA . LEU A 1 194 ? 30.184 -14.299 -2.381 1.00 73.88 194 LEU A CA 1
ATOM 1552 C C . LEU A 1 194 ? 29.384 -14.784 -3.603 1.00 73.88 194 LEU A C 1
ATOM 1554 O O . LEU A 1 194 ? 28.159 -14.807 -3.515 1.00 73.88 194 LEU A O 1
ATOM 1558 N N . ASP A 1 195 ? 30.050 -15.284 -4.652 1.00 73.00 195 ASP A N 1
ATOM 1559 C CA . ASP A 1 195 ? 29.406 -15.910 -5.822 1.00 73.00 195 ASP A CA 1
ATOM 1560 C C . ASP A 1 195 ? 28.562 -17.147 -5.452 1.00 73.00 195 ASP A C 1
ATOM 1562 O O . ASP A 1 195 ? 27.612 -17.491 -6.155 1.00 73.00 195 ASP A O 1
ATOM 1566 N N . THR A 1 196 ? 28.884 -17.836 -4.348 1.00 70.88 196 THR A N 1
ATOM 1567 C CA . THR A 1 196 ? 28.102 -18.998 -3.877 1.00 70.88 196 THR A CA 1
ATOM 1568 C C . THR A 1 196 ? 26.845 -18.615 -3.098 1.00 70.88 196 THR A C 1
ATOM 1570 O O . THR A 1 196 ? 25.970 -19.457 -2.872 1.00 70.88 196 THR A O 1
ATOM 1573 N N . LEU A 1 197 ? 26.740 -17.357 -2.666 1.00 67.81 197 LEU A N 1
ATOM 1574 C CA . LEU A 1 197 ? 25.594 -16.870 -1.917 1.00 67.81 197 LEU A CA 1
ATOM 1575 C C . LEU A 1 197 ? 24.512 -16.382 -2.878 1.00 67.81 197 LEU A C 1
ATOM 1577 O O . LEU A 1 197 ? 24.776 -15.669 -3.841 1.00 67.81 197 LEU A O 1
ATOM 1581 N N . ASN A 1 198 ? 23.251 -16.687 -2.567 1.00 63.91 198 ASN A N 1
ATOM 1582 C CA . ASN A 1 198 ? 22.142 -16.018 -3.237 1.00 63.91 198 ASN A CA 1
ATOM 1583 C C . ASN A 1 198 ? 22.022 -14.585 -2.691 1.00 63.91 198 ASN A C 1
ATOM 1585 O O . ASN A 1 198 ? 21.336 -14.336 -1.698 1.00 63.91 198 ASN A O 1
ATOM 1589 N N . LEU A 1 199 ? 22.742 -13.658 -3.328 1.00 66.94 199 LEU A N 1
ATOM 1590 C CA . LEU A 1 199 ? 22.777 -12.238 -2.975 1.00 66.94 199 LEU A CA 1
ATOM 1591 C C . LEU A 1 199 ? 21.761 -11.401 -3.752 1.00 66.94 199 LEU A C 1
ATOM 1593 O O . LEU A 1 199 ? 21.771 -10.178 -3.611 1.00 66.94 199 LEU A O 1
ATOM 1597 N N . THR A 1 200 ? 20.876 -12.028 -4.532 1.00 59.75 200 THR A N 1
ATOM 1598 C CA . THR A 1 200 ? 19.891 -11.338 -5.370 1.00 59.75 200 THR A CA 1
ATOM 1599 C C . THR A 1 200 ? 19.145 -10.288 -4.549 1.00 59.75 200 THR A C 1
ATOM 1601 O O . THR A 1 200 ? 19.166 -9.119 -4.915 1.00 59.75 200 THR A O 1
ATOM 1604 N N . SER A 1 201 ? 18.648 -10.629 -3.352 1.00 51.62 201 SER A N 1
ATOM 1605 C CA . SER A 1 201 ? 17.940 -9.681 -2.469 1.00 51.62 201 SER A CA 1
ATOM 1606 C C . SER A 1 201 ? 18.756 -8.443 -2.060 1.00 51.62 201 SER A C 1
ATOM 1608 O O . SER A 1 201 ? 18.179 -7.403 -1.761 1.00 51.62 201 SER A O 1
ATOM 1610 N N . LEU A 1 202 ? 20.090 -8.530 -2.012 1.00 59.50 202 LEU A N 1
ATOM 1611 C CA . LEU A 1 202 ? 20.970 -7.402 -1.679 1.00 59.50 202 LEU A CA 1
ATOM 1612 C C . LEU A 1 202 ? 21.332 -6.554 -2.894 1.00 59.50 202 LEU A C 1
ATOM 1614 O O . LEU A 1 202 ? 21.480 -5.340 -2.755 1.00 59.50 202 LEU A O 1
ATOM 1618 N N . VAL A 1 203 ? 21.472 -7.184 -4.065 1.00 57.22 203 VAL A N 1
ATOM 1619 C CA . VAL A 1 203 ? 21.625 -6.479 -5.348 1.00 57.22 203 VAL A CA 1
ATOM 1620 C C . VAL A 1 203 ? 20.384 -5.613 -5.582 1.00 57.22 203 VAL A C 1
ATOM 1622 O O . VAL A 1 203 ? 20.501 -4.422 -5.869 1.00 57.22 203 VAL A O 1
ATOM 1625 N N . ILE A 1 204 ? 19.208 -6.186 -5.315 1.00 46.78 204 ILE A N 1
ATOM 1626 C CA . ILE A 1 204 ? 17.893 -5.538 -5.395 1.00 46.78 204 ILE A CA 1
ATOM 1627 C C . ILE A 1 204 ? 17.805 -4.317 -4.472 1.00 46.78 204 ILE A C 1
ATOM 1629 O O . ILE A 1 204 ? 17.451 -3.222 -4.900 1.00 46.78 204 ILE A O 1
ATOM 1633 N N . GLN A 1 205 ? 18.190 -4.466 -3.201 1.00 50.97 205 GLN A N 1
ATOM 1634 C CA . GLN A 1 205 ? 18.081 -3.392 -2.206 1.00 50.97 205 GLN A CA 1
ATOM 1635 C C . GLN A 1 205 ? 19.006 -2.192 -2.486 1.00 50.97 205 GLN A C 1
ATOM 1637 O O . GLN A 1 205 ? 18.853 -1.149 -1.843 1.00 50.97 205 GLN A O 1
ATOM 1642 N N . ARG A 1 206 ? 20.005 -2.330 -3.382 1.00 56.38 206 ARG A N 1
ATOM 1643 C CA . ARG A 1 206 ? 21.087 -1.353 -3.672 1.00 56.38 206 ARG A CA 1
ATOM 1644 C C . ARG A 1 206 ? 21.818 -0.813 -2.432 1.00 56.38 206 ARG A C 1
ATOM 1646 O O . ARG A 1 206 ? 22.610 0.129 -2.507 1.00 56.38 206 ARG A O 1
ATOM 1653 N N . ARG A 1 207 ? 21.544 -1.389 -1.265 1.00 56.81 207 ARG A N 1
ATOM 1654 C CA . ARG A 1 207 ? 22.033 -1.017 0.055 1.00 56.81 207 ARG A CA 1
ATOM 1655 C C . ARG A 1 207 ? 22.092 -2.279 0.890 1.00 56.81 207 ARG A C 1
ATOM 1657 O O . ARG A 1 207 ? 21.151 -3.059 0.930 1.00 56.81 207 ARG A O 1
ATOM 1664 N N . VAL A 1 208 ? 23.185 -2.428 1.624 1.00 65.12 208 VAL A N 1
ATOM 1665 C CA . VAL A 1 208 ? 23.317 -3.460 2.650 1.00 65.12 208 VAL A CA 1
ATOM 1666 C C . VAL A 1 208 ? 23.221 -2.762 3.999 1.00 65.12 208 VAL A C 1
ATOM 1668 O O . VAL A 1 208 ? 24.051 -1.904 4.310 1.00 65.12 208 VAL A O 1
ATOM 1671 N N . S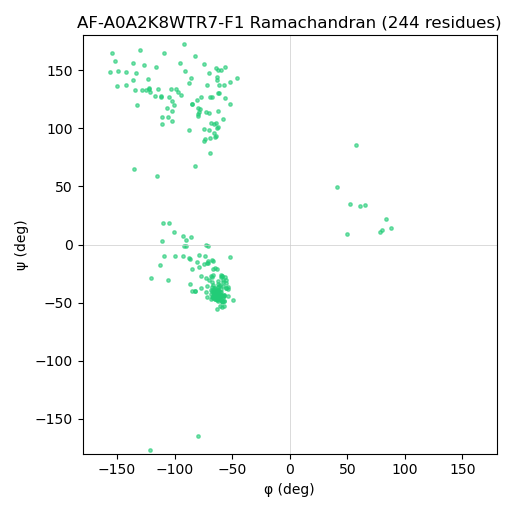ER A 1 209 ? 22.203 -3.092 4.799 1.00 68.62 209 SER A N 1
ATOM 1672 C CA . SER A 1 209 ? 22.118 -2.574 6.170 1.00 68.62 209 SER A CA 1
ATOM 1673 C C . SER A 1 209 ? 23.348 -3.016 6.977 1.00 68.62 209 SER A C 1
ATOM 1675 O O . SER A 1 209 ? 23.884 -4.101 6.742 1.00 68.62 209 SER A O 1
ATOM 1677 N N . GLN A 1 210 ? 23.782 -2.225 7.965 1.00 66.81 210 GLN A N 1
ATOM 1678 C CA . GLN A 1 210 ? 24.908 -2.613 8.834 1.00 66.81 210 GLN A CA 1
ATOM 1679 C C . GLN A 1 210 ? 24.670 -3.968 9.514 1.00 66.81 210 GLN A C 1
ATOM 1681 O O . GLN A 1 210 ? 25.587 -4.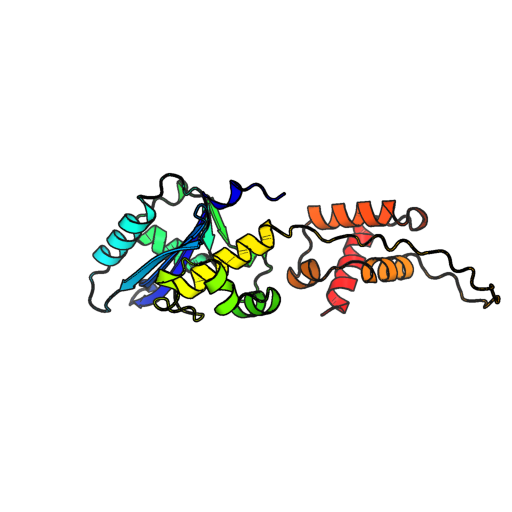773 9.638 1.00 66.81 210 GLN A O 1
ATOM 1686 N N . LYS A 1 211 ? 23.424 -4.250 9.910 1.00 72.62 211 LYS A N 1
ATOM 1687 C CA . LYS A 1 211 ? 23.040 -5.531 10.507 1.00 72.62 211 LYS A CA 1
ATOM 1688 C C . LYS A 1 211 ? 23.223 -6.685 9.517 1.00 72.62 211 LYS A C 1
ATOM 1690 O O . LYS A 1 211 ? 23.795 -7.706 9.879 1.00 72.62 211 LYS A O 1
ATOM 1695 N N . THR A 1 212 ? 22.780 -6.506 8.273 1.00 70.25 212 THR A N 1
ATOM 1696 C CA . THR A 1 212 ? 22.893 -7.515 7.210 1.00 70.25 212 THR A CA 1
ATOM 1697 C C . THR A 1 212 ? 24.351 -7.767 6.829 1.00 70.25 212 THR A C 1
ATOM 1699 O O . THR A 1 212 ? 24.771 -8.918 6.747 1.00 70.25 212 THR A O 1
ATOM 1702 N N . ALA A 1 213 ? 25.142 -6.702 6.679 1.00 75.25 213 ALA A N 1
ATOM 1703 C CA . ALA A 1 213 ? 26.572 -6.796 6.410 1.00 75.25 213 ALA A CA 1
ATOM 1704 C C . ALA A 1 213 ? 27.309 -7.538 7.535 1.00 75.25 213 ALA A C 1
ATOM 1706 O O . ALA A 1 213 ? 28.123 -8.414 7.260 1.00 75.25 213 ALA A O 1
ATOM 1707 N N . LEU A 1 214 ? 26.988 -7.239 8.798 1.00 72.81 214 LEU A N 1
ATOM 1708 C CA . LEU A 1 214 ? 27.585 -7.906 9.955 1.00 72.81 214 LEU A CA 1
ATOM 1709 C C . LEU A 1 214 ? 27.233 -9.394 10.017 1.00 72.81 214 LEU A C 1
ATOM 1711 O O . LEU A 1 214 ? 28.094 -10.210 10.338 1.00 72.81 214 LEU A O 1
ATOM 1715 N N . THR A 1 215 ? 25.987 -9.758 9.711 1.00 75.44 215 THR A N 1
ATOM 1716 C CA . THR A 1 215 ? 25.570 -11.163 9.651 1.00 75.44 215 THR A CA 1
ATOM 1717 C C . THR A 1 215 ? 26.322 -11.919 8.557 1.00 75.44 215 THR A C 1
ATOM 1719 O O . THR A 1 215 ? 26.879 -12.976 8.842 1.00 75.44 215 THR A O 1
ATOM 1722 N N . LEU A 1 216 ? 26.407 -11.364 7.345 1.00 76.88 216 LEU A N 1
ATOM 1723 C CA . LEU A 1 216 ? 27.121 -11.998 6.232 1.00 76.88 216 LEU A CA 1
ATOM 1724 C C . LEU A 1 216 ? 28.619 -12.117 6.499 1.00 76.88 216 LEU A C 1
ATOM 1726 O O . LEU A 1 216 ? 29.208 -13.149 6.196 1.00 76.88 216 LEU A O 1
ATOM 1730 N N . TRP A 1 217 ? 29.220 -11.096 7.110 1.00 82.44 217 TRP A N 1
ATOM 1731 C CA . TRP A 1 217 ? 30.622 -11.133 7.506 1.00 82.44 217 TRP A CA 1
ATOM 1732 C C . TRP A 1 217 ? 30.892 -12.247 8.516 1.00 82.44 217 TRP A C 1
ATOM 1734 O O . TRP A 1 217 ? 31.826 -13.021 8.336 1.00 82.44 217 TRP A O 1
ATOM 1744 N N . LYS A 1 218 ? 30.053 -12.378 9.553 1.00 78.50 218 LYS A N 1
ATOM 1745 C CA . LYS A 1 218 ? 30.193 -13.455 10.544 1.00 78.50 218 LYS A CA 1
ATOM 1746 C C . LYS A 1 218 ? 30.080 -14.833 9.899 1.00 78.50 218 LYS A C 1
ATOM 1748 O O . LYS A 1 218 ? 30.887 -15.695 10.221 1.00 78.50 218 LYS A O 1
ATOM 1753 N N . SER A 1 219 ? 29.131 -15.029 8.983 1.00 75.69 219 SER A N 1
ATOM 1754 C CA . SER A 1 219 ? 29.025 -16.276 8.216 1.00 75.69 219 SER A CA 1
ATOM 1755 C C . SER A 1 219 ? 30.265 -16.519 7.356 1.00 75.69 219 SER A C 1
ATOM 1757 O O . SER A 1 219 ? 30.849 -17.588 7.442 1.00 75.69 219 SER A O 1
ATOM 1759 N N . ALA A 1 220 ? 30.747 -15.509 6.626 1.00 74.75 220 ALA A N 1
ATOM 1760 C CA . ALA A 1 220 ? 31.950 -15.624 5.802 1.00 74.75 220 ALA A CA 1
ATOM 1761 C C . ALA A 1 220 ? 33.199 -15.992 6.623 1.00 74.75 220 ALA A C 1
ATOM 1763 O O . ALA A 1 220 ? 33.991 -16.825 6.190 1.00 74.75 220 ALA A O 1
ATOM 1764 N N . VAL A 1 221 ? 33.362 -15.401 7.813 1.00 78.62 221 VAL A N 1
ATOM 1765 C CA . VAL A 1 221 ? 34.462 -15.712 8.742 1.00 78.62 221 VAL A CA 1
ATOM 1766 C C . VAL A 1 221 ? 34.330 -17.122 9.318 1.00 78.62 221 VAL A C 1
ATOM 1768 O O . VAL A 1 221 ? 35.338 -17.806 9.464 1.00 78.62 221 VAL A O 1
ATOM 1771 N N . LEU A 1 222 ? 33.113 -17.568 9.641 1.00 76.31 222 LEU A N 1
ATOM 1772 C CA . LEU A 1 222 ? 32.871 -18.923 10.144 1.00 76.31 222 LEU A CA 1
ATOM 1773 C C . LEU A 1 222 ? 33.122 -19.989 9.072 1.00 76.31 222 LEU A C 1
ATOM 1775 O O . LEU A 1 222 ? 33.751 -21.002 9.365 1.00 76.31 222 LEU A O 1
ATOM 1779 N N . ASP A 1 223 ? 32.674 -19.742 7.844 1.00 72.00 223 ASP A N 1
ATOM 1780 C CA . ASP A 1 223 ? 32.809 -20.684 6.732 1.00 72.00 223 ASP A CA 1
ATOM 1781 C C . ASP A 1 223 ? 34.237 -20.685 6.159 1.00 72.00 223 ASP A C 1
ATOM 1783 O O . ASP A 1 223 ? 34.705 -21.698 5.641 1.00 72.00 223 ASP A O 1
ATOM 1787 N N . ASN A 1 224 ? 34.968 -19.570 6.290 1.00 74.12 224 ASN A N 1
ATOM 1788 C CA . ASN A 1 224 ? 36.322 -19.402 5.757 1.00 74.12 224 ASN A CA 1
ATOM 1789 C C . ASN A 1 224 ? 37.280 -18.748 6.776 1.00 74.12 224 ASN A C 1
ATOM 1791 O O . ASN A 1 224 ? 37.809 -17.656 6.535 1.00 74.12 224 ASN A O 1
ATOM 1795 N N . PRO A 1 225 ? 37.581 -19.417 7.906 1.00 75.00 225 PRO A N 1
ATOM 1796 C CA . PRO A 1 225 ? 38.358 -18.828 9.003 1.00 75.00 225 PRO A CA 1
ATOM 1797 C C . PRO A 1 225 ? 39.798 -18.463 8.612 1.00 75.00 225 PRO A C 1
ATOM 1799 O O . PRO A 1 225 ? 40.416 -17.602 9.233 1.00 75.00 225 PRO A O 1
ATOM 1802 N N . HIS A 1 226 ? 40.328 -19.078 7.551 1.00 74.56 226 HIS A N 1
ATOM 1803 C CA . HIS A 1 226 ? 41.668 -18.819 7.026 1.00 74.56 226 HIS A CA 1
ATOM 1804 C C . HIS A 1 226 ? 41.791 -17.483 6.271 1.00 74.56 226 HIS A C 1
ATOM 1806 O O . HIS A 1 226 ? 42.908 -17.009 6.070 1.00 74.56 226 HIS A O 1
ATOM 1812 N N . LEU A 1 227 ? 40.678 -16.858 5.861 1.00 70.00 227 LEU A N 1
ATOM 1813 C CA . LEU A 1 227 ? 40.711 -15.611 5.087 1.00 70.00 227 LEU A CA 1
ATOM 1814 C C . LEU A 1 227 ? 40.977 -14.365 5.946 1.00 70.00 227 LEU A C 1
ATOM 1816 O O . LEU A 1 227 ? 41.381 -13.343 5.396 1.00 70.00 227 LEU A O 1
ATOM 1820 N N . ASN A 1 228 ? 40.763 -14.442 7.268 1.00 72.69 228 ASN A N 1
ATOM 1821 C CA . ASN A 1 228 ? 41.009 -13.375 8.253 1.00 72.69 228 ASN A CA 1
ATOM 1822 C C . ASN A 1 228 ? 40.593 -11.963 7.780 1.00 72.69 228 ASN A C 1
ATOM 1824 O O . ASN A 1 228 ? 41.376 -11.014 7.820 1.00 72.69 228 ASN A O 1
ATOM 1828 N N . ILE A 1 229 ? 39.367 -11.834 7.270 1.00 74.31 229 ILE A N 1
ATOM 1829 C CA . ILE A 1 229 ? 38.909 -10.622 6.581 1.00 74.31 229 ILE A CA 1
ATOM 1830 C C . ILE A 1 229 ? 38.389 -9.606 7.608 1.00 74.31 229 ILE A C 1
ATOM 1832 O O . ILE A 1 229 ? 37.407 -9.903 8.295 1.00 74.31 229 ILE A O 1
ATOM 1836 N N . PRO A 1 230 ? 38.955 -8.387 7.696 1.00 84.56 230 PRO A N 1
ATOM 1837 C CA . PRO A 1 230 ? 38.400 -7.326 8.534 1.00 84.56 230 PRO A CA 1
ATOM 1838 C C . PRO A 1 230 ? 37.006 -6.906 8.058 1.00 84.56 230 PRO A C 1
ATOM 1840 O O . PRO A 1 230 ? 36.755 -6.826 6.854 1.00 84.56 230 PRO A O 1
ATOM 1843 N N . TYR A 1 231 ? 36.111 -6.573 8.991 1.00 80.50 231 TYR A N 1
ATOM 1844 C CA . TYR A 1 231 ? 34.730 -6.190 8.676 1.00 80.50 231 TYR A CA 1
ATOM 1845 C C . TYR A 1 231 ? 34.639 -5.053 7.643 1.00 80.50 231 TYR A C 1
ATOM 1847 O O . TYR A 1 231 ? 33.888 -5.157 6.675 1.00 80.50 231 TYR A O 1
ATOM 1855 N N . ASP A 1 232 ? 35.458 -4.008 7.776 1.00 78.31 232 ASP A N 1
ATOM 1856 C CA . ASP A 1 232 ? 35.442 -2.873 6.843 1.00 78.31 232 ASP A CA 1
ATOM 1857 C C . ASP A 1 232 ? 35.873 -3.274 5.424 1.00 78.31 232 ASP A C 1
ATOM 1859 O O . ASP A 1 232 ? 35.288 -2.828 4.435 1.00 78.31 232 ASP A O 1
ATOM 1863 N N . SER A 1 233 ? 36.853 -4.178 5.315 1.00 77.88 233 SER A N 1
ATOM 1864 C CA . SER A 1 233 ? 37.297 -4.734 4.029 1.00 77.88 233 SER A CA 1
ATOM 1865 C C . SER A 1 233 ? 36.218 -5.618 3.404 1.00 77.88 233 SER A C 1
ATOM 1867 O O . SER A 1 233 ? 35.962 -5.519 2.205 1.00 77.88 233 SER A O 1
ATOM 1869 N N . PHE A 1 234 ? 35.523 -6.419 4.217 1.00 83.94 234 PHE A N 1
ATOM 1870 C CA . PHE A 1 234 ? 34.376 -7.206 3.773 1.00 83.94 234 PHE A CA 1
ATOM 1871 C C . PHE A 1 234 ? 33.253 -6.318 3.231 1.00 83.94 234 PHE A C 1
ATOM 1873 O O . PHE A 1 234 ? 32.725 -6.598 2.162 1.00 83.94 234 PHE A O 1
ATOM 1880 N N . VAL A 1 235 ? 32.908 -5.224 3.917 1.00 80.56 235 VAL A N 1
ATOM 1881 C CA . VAL A 1 235 ? 31.858 -4.296 3.461 1.00 80.56 235 VAL A CA 1
ATOM 1882 C C . VAL A 1 235 ? 32.220 -3.660 2.118 1.00 80.56 235 VAL A C 1
ATOM 1884 O O . VAL A 1 235 ? 31.349 -3.512 1.260 1.00 80.56 235 VAL A O 1
ATOM 1887 N N . LEU A 1 236 ? 33.485 -3.283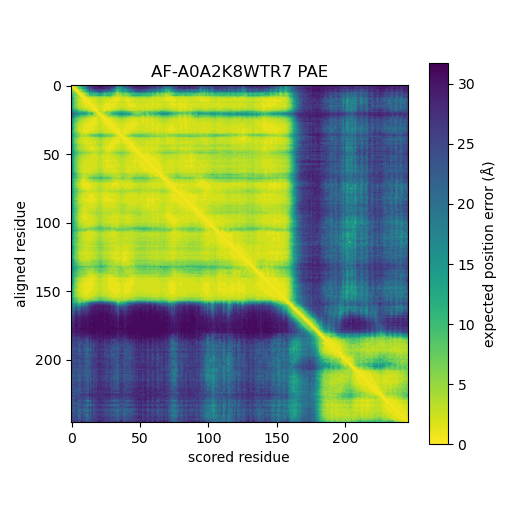 1.919 1.00 79.88 236 LEU A N 1
ATOM 1888 C CA . LEU A 1 236 ? 33.960 -2.728 0.649 1.00 79.88 236 LEU A CA 1
ATOM 1889 C C . LEU A 1 236 ? 33.875 -3.753 -0.488 1.00 79.88 236 LEU A C 1
ATOM 1891 O O . LEU A 1 236 ? 33.347 -3.433 -1.552 1.00 79.88 236 LEU A O 1
ATOM 1895 N N . ILE A 1 237 ? 34.335 -4.982 -0.249 1.00 79.38 237 ILE A N 1
ATOM 1896 C CA . ILE A 1 237 ? 34.303 -6.064 -1.242 1.00 79.38 237 ILE A CA 1
ATOM 1897 C C . ILE A 1 237 ? 32.864 -6.482 -1.546 1.00 79.38 237 ILE A C 1
ATOM 1899 O O . ILE A 1 237 ? 32.514 -6.620 -2.711 1.00 79.38 237 ILE A O 1
ATOM 1903 N N . LEU A 1 238 ? 32.001 -6.589 -0.532 1.00 81.19 238 LEU A N 1
ATOM 1904 C CA . LEU A 1 238 ? 30.578 -6.868 -0.711 1.00 81.19 238 LEU A CA 1
ATOM 1905 C C . LEU A 1 238 ? 29.918 -5.800 -1.589 1.00 81.19 238 LEU A C 1
ATOM 1907 O O . LEU A 1 238 ? 29.194 -6.140 -2.514 1.00 81.19 238 LEU A O 1
ATOM 1911 N N . LYS A 1 239 ? 30.199 -4.511 -1.361 1.00 78.88 239 LYS A N 1
ATOM 1912 C CA . LYS A 1 239 ? 29.683 -3.430 -2.219 1.00 78.88 239 LYS A CA 1
ATOM 1913 C C . LYS A 1 239 ? 30.206 -3.527 -3.651 1.00 78.88 239 LYS A C 1
ATOM 1915 O O . LYS A 1 239 ? 29.423 -3.363 -4.579 1.00 78.88 239 LYS A O 1
ATOM 1920 N N . ALA A 1 240 ? 31.501 -3.786 -3.831 1.00 75.75 240 ALA A N 1
ATOM 1921 C CA . ALA A 1 240 ? 32.104 -3.940 -5.154 1.00 75.75 240 ALA A CA 1
ATOM 1922 C C . ALA A 1 240 ? 31.520 -5.142 -5.912 1.00 75.75 240 ALA A C 1
ATOM 1924 O O . ALA A 1 240 ? 31.216 -5.039 -7.095 1.00 75.75 240 ALA A O 1
ATOM 1925 N N . HIS A 1 241 ? 31.303 -6.255 -5.214 1.00 76.06 241 HIS A N 1
ATOM 1926 C CA . HIS A 1 241 ? 30.692 -7.452 -5.770 1.00 76.06 241 HIS A CA 1
ATOM 1927 C C . HIS A 1 241 ? 29.224 -7.221 -6.150 1.00 76.06 241 HIS A C 1
ATOM 1929 O O . HIS A 1 241 ? 28.831 -7.511 -7.274 1.00 76.06 241 HIS A O 1
ATOM 1935 N N . LEU A 1 242 ? 28.432 -6.592 -5.277 1.00 73.75 242 LEU A N 1
ATOM 1936 C CA . LEU A 1 242 ? 27.050 -6.223 -5.598 1.00 73.75 242 LEU A CA 1
ATOM 1937 C C . LEU A 1 242 ? 26.967 -5.262 -6.794 1.00 73.75 242 LEU A C 1
ATOM 1939 O O . LEU A 1 242 ? 26.041 -5.381 -7.585 1.00 73.75 242 LEU A O 1
ATOM 1943 N N . LEU A 1 243 ? 27.934 -4.349 -6.953 1.00 73.94 243 LEU A N 1
ATOM 1944 C CA . LEU A 1 243 ? 28.041 -3.491 -8.139 1.00 73.94 243 LEU A CA 1
ATOM 1945 C C . LEU A 1 243 ? 28.386 -4.277 -9.409 1.00 73.94 243 LEU A C 1
ATOM 1947 O O . LEU A 1 243 ? 27.888 -3.925 -10.466 1.00 73.94 243 LEU A O 1
ATOM 1951 N N . SER A 1 244 ? 29.219 -5.321 -9.324 1.00 72.25 244 SER A N 1
ATOM 1952 C CA . SER A 1 244 ? 29.567 -6.156 -10.488 1.00 72.25 244 SER A CA 1
ATOM 1953 C C . SER A 1 244 ? 28.432 -7.055 -10.986 1.00 72.25 244 SER A C 1
ATOM 1955 O O . SER A 1 244 ? 28.533 -7.604 -12.078 1.00 72.25 244 SER A O 1
ATOM 1957 N N . LEU A 1 245 ? 27.376 -7.222 -10.185 1.00 65.25 245 LEU A N 1
ATOM 1958 C CA . LEU A 1 245 ? 26.186 -8.004 -10.528 1.00 65.25 245 LEU A CA 1
ATOM 1959 C C . LEU A 1 245 ? 25.077 -7.157 -11.190 1.00 65.25 245 LEU A C 1
ATOM 1961 O O . LEU A 1 245 ? 24.027 -7.709 -11.516 1.00 65.25 245 LEU A O 1
ATOM 1965 N N . ILE A 1 246 ? 25.293 -5.842 -11.351 1.00 61.06 246 ILE A N 1
ATOM 1966 C CA . ILE A 1 246 ? 24.415 -4.882 -12.052 1.00 61.06 246 ILE A CA 1
ATOM 1967 C C . ILE A 1 246 ? 24.919 -4.701 -13.483 1.00 61.06 246 ILE A C 1
ATOM 1969 O O . ILE A 1 246 ? 24.071 -4.731 -14.401 1.00 61.06 246 ILE A O 1
#

Secondary structure (DSSP, 8-state):
---TTTTTTEEEEEEEEEEPGGG-EEEEEEEEEEE-SSSEEEEEEE--TTS-HHHHHHHHHHHHTT-TT--EEEESSHHHHHHHHHHTT--GGGSEEEEHHHHTTS--HHHHHHHTT--HHHHHHHS-GGGGGGS--SSSSHHHHHHHHHHHHHHHHH------------------------PPPHHHHHHHHHHTS--HHHHHHSS--HHHHHHHHHHHHHH-GGG---HHHHHHHHHHHHHHT-

Radius of gyration: 23.62 Å; Cα contacts (8 Å, |Δi|>4): 305; chains: 1; bounding box: 70×64×29 Å

Mean predicted aligned error: 14.01 Å

pLDDT: mean 79.52, std 18.87, range [27.77, 98.12]

Nearest PDB structures (foldseek):
  8h2f-assembly1_A  TM=5.348E-01  e=1.321E-03  Streptococcus thermophilus DGCC 7710
  3vq7-assembly1_B  TM=4.316E-01  e=3.797E-03  Human immunodeficiency virus 1
  8cbt-assembly1_B  TM=4.321E-01  e=1.801E-02  Human immunodeficiency virus 1
  6um8-assembly1_B  TM=4.443E-01  e=2.657E-02  Human immunodeficiency virus 1
  3vq9-assembly1_B  TM=4.322E-01  e=3.319E-02  Human immunodeficiency virus 1

Foldseek 3Di:
DQDLPPFQQEKQWFFDFDADPPRDTQTQKIKIWGDDNQAIDIDMDGDDPPDDSLVVLVVVCVVPVVSLSRAEYEYAPCPVVVVSNVVSVNPCVSHHYHHVCLVQANDDLVVLCVVLVPDLVNLLVRHDVVCSVPDDLDPPHGRVSSSSRSVSVVVCSVPVDQDQPPPPPPDPPDDDDDDPDDPDALLNVLLVSVVSTPCVSVLRNLDQPPVNLVVVVVVCCVVCVPSVADSVNSVVSVNVSSVVVD